Protein AF-A0A0F9JIG5-F1 (afdb_monomer)

Mean predicted aligned error: 12.98 Å

Secondary structure (DSSP, 8-state):
-----EEEETTEEEE-SS-EEEETTEEEE--EEEEEETTEEEEEEE-SS----S--EE-----BTTEEEEEEEE-TTS-EEEE-TT-GGGGGSS-TTSSS-EEEEEE-S-----SEEEEEEEEEES--BSSTTSTT--EE-SS-EEEEEEEE-STTS--EEEEEEEEEEEEETTEEEEEEEEEEEEEEEE-

Structure (mmCIF, N/CA/C/O backbone):
data_AF-A0A0F9JIG5-F1
#
_entry.id   AF-A0A0F9JIG5-F1
#
loop_
_atom_site.group_PDB
_atom_site.id
_atom_site.type_symbol
_atom_site.label_atom_id
_atom_site.label_alt_id
_atom_site.label_comp_id
_atom_site.label_asym_id
_atom_site.label_entity_id
_atom_site.label_seq_id
_atom_site.pdbx_PDB_ins_code
_atom_site.Cartn_x
_atom_site.Cartn_y
_atom_site.Cartn_z
_atom_site.occupancy
_atom_site.B_iso_or_equiv
_atom_site.auth_seq_id
_atom_site.auth_comp_id
_atom_site.auth_asym_id
_atom_site.auth_atom_id
_atom_site.pdbx_PDB_model_num
ATOM 1 N N . MET A 1 1 ? 9.007 11.579 22.971 1.00 40.72 1 MET A N 1
ATOM 2 C CA . MET A 1 1 ? 8.305 11.327 24.250 1.00 40.72 1 MET A CA 1
ATOM 3 C C . MET A 1 1 ? 7.075 10.506 23.915 1.00 40.72 1 MET A C 1
ATOM 5 O O . MET A 1 1 ? 6.252 11.003 23.163 1.00 40.72 1 MET A O 1
ATOM 9 N N . VAL A 1 2 ? 6.984 9.257 24.376 1.00 46.22 2 VAL A N 1
ATOM 10 C CA . VAL A 1 2 ? 5.778 8.440 24.166 1.00 46.22 2 VAL A CA 1
ATOM 11 C C . VAL A 1 2 ? 4.750 8.889 25.198 1.00 46.22 2 VAL A C 1
ATOM 13 O O . VAL A 1 2 ? 4.985 8.769 26.400 1.00 46.22 2 VAL A O 1
ATOM 16 N N . VAL A 1 3 ? 3.658 9.495 24.740 1.00 61.56 3 VAL A N 1
ATOM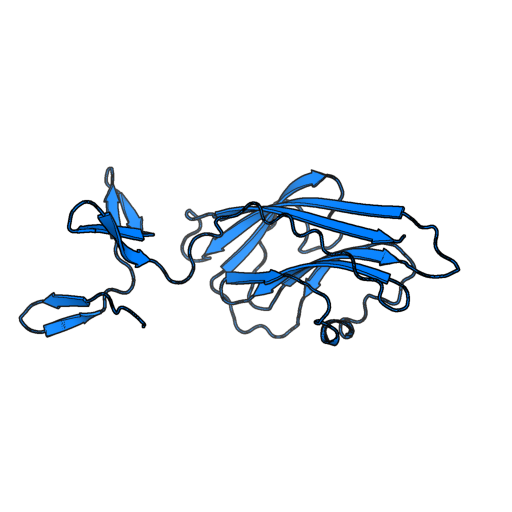 17 C CA . VAL A 1 3 ? 2.540 9.861 25.611 1.00 61.56 3 VAL A CA 1
ATOM 18 C C . VAL A 1 3 ? 1.677 8.617 25.766 1.00 61.56 3 VAL A C 1
ATOM 20 O O . VAL A 1 3 ? 0.961 8.235 24.849 1.00 61.56 3 VAL A O 1
ATOM 23 N N . GLU A 1 4 ? 1.771 7.951 26.913 1.00 68.94 4 GLU A N 1
ATOM 24 C CA . GLU A 1 4 ? 0.896 6.821 27.221 1.00 68.94 4 GLU A CA 1
ATOM 25 C C . GLU A 1 4 ? -0.487 7.336 27.643 1.00 68.94 4 GLU A C 1
ATOM 27 O O . GLU A 1 4 ? -0.633 7.980 28.687 1.00 68.94 4 GLU A O 1
ATOM 32 N N . THR A 1 5 ? -1.524 7.026 26.867 1.00 75.50 5 THR A N 1
ATOM 33 C CA . THR A 1 5 ? -2.907 7.346 27.235 1.00 75.50 5 THR A CA 1
ATOM 34 C C . THR A 1 5 ? -3.404 6.351 28.290 1.00 75.50 5 THR A C 1
ATOM 36 O O . THR A 1 5 ? -3.486 5.144 28.051 1.00 75.50 5 THR A O 1
ATOM 39 N N . LYS A 1 6 ? -3.732 6.844 29.492 1.00 83.12 6 LYS A N 1
ATOM 40 C CA . LYS A 1 6 ? -4.183 6.022 30.628 1.00 83.12 6 LYS A CA 1
ATOM 41 C C . LYS A 1 6 ? -5.473 6.557 31.242 1.00 83.12 6 LYS A C 1
ATOM 43 O O . LYS A 1 6 ? -5.696 7.763 31.290 1.00 83.12 6 LYS A O 1
ATOM 48 N N . VAL A 1 7 ? -6.283 5.657 31.793 1.00 84.94 7 VAL A N 1
ATOM 49 C CA . VAL A 1 7 ? -7.485 5.977 32.578 1.00 84.94 7 VAL A CA 1
ATOM 50 C C . VAL A 1 7 ? -7.360 5.417 33.993 1.00 84.94 7 VAL A C 1
ATOM 52 O O . VAL A 1 7 ? -6.783 4.348 34.199 1.00 84.94 7 VAL A O 1
ATOM 55 N N . LYS A 1 8 ? -7.890 6.137 34.988 1.00 88.62 8 LYS A N 1
ATOM 56 C CA . LYS A 1 8 ? -7.931 5.675 36.380 1.00 88.62 8 LYS A CA 1
ATOM 57 C C . LYS A 1 8 ? -9.268 4.994 36.663 1.00 88.62 8 LYS A C 1
ATOM 59 O O . LYS A 1 8 ? -10.306 5.648 36.650 1.00 88.62 8 LYS A O 1
ATOM 64 N N . VAL A 1 9 ? -9.242 3.695 36.955 1.00 84.25 9 VAL A N 1
ATOM 65 C CA . VAL A 1 9 ? -10.436 2.888 37.256 1.00 84.25 9 VAL A CA 1
ATOM 66 C C . VAL A 1 9 ? -10.220 2.153 38.570 1.00 84.25 9 VAL A C 1
ATOM 68 O O . VAL A 1 9 ? -9.267 1.387 38.707 1.00 84.25 9 VAL A O 1
ATOM 71 N N . GLY A 1 10 ? -11.087 2.408 39.555 1.00 87.12 10 GLY A N 1
ATOM 72 C CA . GLY A 1 10 ? -10.974 1.788 40.881 1.00 87.12 10 GLY A CA 1
ATOM 73 C C . GLY A 1 10 ? -9.652 2.108 41.589 1.00 87.12 10 GLY A C 1
ATOM 74 O O . GLY A 1 10 ? -9.093 1.256 42.266 1.00 87.12 10 GLY A O 1
ATOM 75 N N . GLY A 1 11 ? -9.104 3.310 41.379 1.00 92.31 11 GLY A N 1
ATOM 76 C CA . GLY A 1 11 ? -7.832 3.729 41.978 1.00 92.31 11 GLY A CA 1
ATOM 77 C C . GLY A 1 11 ? -6.577 3.336 41.189 1.00 92.31 11 GLY A C 1
ATOM 78 O O . GLY A 1 11 ? -5.525 3.925 41.429 1.00 92.31 11 GLY A O 1
ATOM 79 N N . LEU A 1 12 ? -6.689 2.429 40.216 1.00 88.25 12 LEU A N 1
ATOM 80 C CA . LEU A 1 12 ? -5.569 1.928 39.417 1.00 88.25 12 LEU A CA 1
ATOM 81 C C . LEU A 1 12 ? -5.505 2.603 38.047 1.00 88.25 12 LEU A C 1
ATOM 83 O O . LEU A 1 12 ? -6.535 2.842 37.417 1.00 88.25 12 LEU A O 1
ATOM 87 N N . TRP A 1 13 ? -4.289 2.871 37.573 1.00 90.12 13 TRP A N 1
ATOM 88 C CA . TRP A 1 13 ? -4.048 3.332 36.207 1.00 90.12 13 TRP A CA 1
ATOM 89 C C . TRP A 1 13 ? -4.061 2.153 35.236 1.00 90.12 13 TRP A C 1
ATOM 91 O O . TRP A 1 13 ? -3.392 1.149 35.467 1.00 90.12 13 TRP A O 1
ATOM 101 N N . ARG A 1 14 ? -4.812 2.287 34.143 1.00 81.25 14 ARG A N 1
ATOM 102 C CA . ARG A 1 14 ? -4.921 1.298 33.065 1.00 81.25 14 ARG A CA 1
ATOM 103 C C . ARG A 1 14 ? -4.587 1.955 31.732 1.00 81.25 14 ARG A C 1
ATOM 105 O O . ARG A 1 14 ? -4.985 3.096 31.510 1.00 81.25 14 ARG A O 1
ATOM 112 N N . ILE A 1 15 ? -3.860 1.244 30.876 1.00 81.06 15 ILE A 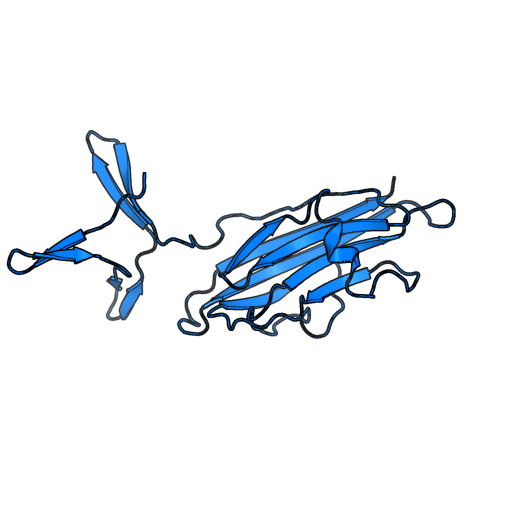N 1
ATOM 113 C CA . ILE A 1 15 ? -3.520 1.693 29.519 1.00 81.06 15 ILE A CA 1
ATOM 114 C C . ILE A 1 15 ? -4.766 1.601 28.634 1.00 81.06 15 ILE A C 1
ATOM 116 O O . ILE A 1 15 ? -5.518 0.631 28.725 1.00 81.06 15 ILE A O 1
ATOM 120 N N . ILE A 1 16 ? -4.977 2.613 27.795 1.00 77.06 16 ILE A N 1
ATOM 121 C CA . ILE A 1 16 ? -5.979 2.589 26.729 1.00 77.06 16 ILE A CA 1
ATOM 122 C C . ILE A 1 16 ? -5.268 2.162 25.443 1.00 77.06 16 ILE A C 1
ATOM 124 O O . ILE A 1 16 ? -4.471 2.926 24.912 1.00 77.06 16 ILE A O 1
ATOM 128 N N . GLY A 1 17 ? -5.528 0.937 24.976 1.00 69.31 17 GLY A N 1
ATOM 129 C CA . GLY A 1 17 ? -4.928 0.408 23.742 1.00 69.31 17 GLY A CA 1
ATOM 130 C C . GLY A 1 17 ? -5.727 0.738 22.479 1.00 69.31 17 GLY A C 1
ATOM 131 O O . GLY A 1 17 ? -5.146 1.101 21.467 1.00 69.31 17 GLY A O 1
ATOM 132 N N . ALA A 1 18 ? -7.056 0.659 22.557 1.00 73.81 18 ALA A N 1
ATOM 133 C CA . ALA A 1 18 ? -7.962 0.887 21.433 1.00 73.81 18 ALA A CA 1
ATOM 134 C C . ALA A 1 18 ? -9.213 1.629 21.935 1.00 73.81 18 ALA A C 1
ATOM 136 O O . ALA A 1 18 ? -10.159 1.000 22.413 1.00 73.81 18 ALA A O 1
ATOM 137 N N . PRO A 1 19 ? -9.206 2.972 21.959 1.00 83.94 19 PRO A N 1
ATOM 138 C CA . PRO A 1 19 ? -10.387 3.733 22.326 1.00 83.94 19 PRO A CA 1
ATOM 139 C C . PRO A 1 19 ? -11.448 3.619 21.227 1.00 83.94 19 PRO A C 1
ATOM 141 O O . PRO A 1 19 ? -11.150 3.734 20.042 1.00 83.94 19 PRO A O 1
ATOM 144 N N . GLU A 1 20 ? -12.702 3.443 21.633 1.00 83.81 20 GLU A N 1
ATOM 145 C CA . GLU A 1 20 ? -13.844 3.316 20.727 1.00 83.81 20 GLU A CA 1
ATOM 146 C C . GLU A 1 20 ? -14.935 4.331 21.075 1.00 83.81 20 GLU A C 1
ATOM 148 O O . GLU A 1 20 ? -15.102 4.738 22.228 1.00 83.81 20 GLU A O 1
ATOM 153 N N . VAL A 1 21 ? -15.723 4.715 20.073 1.00 89.38 21 VAL A N 1
ATOM 154 C CA . VAL A 1 21 ? -16.907 5.559 20.231 1.00 89.3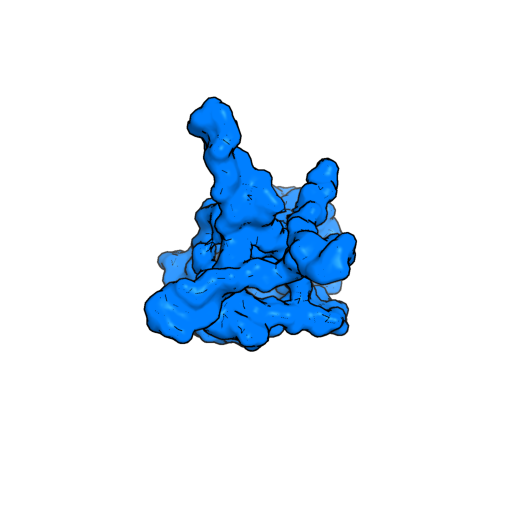8 21 VAL A CA 1
ATOM 155 C C . VAL A 1 21 ? -18.124 4.871 19.629 1.00 89.38 21 VAL A C 1
ATOM 157 O O . VAL A 1 21 ? -18.067 4.289 18.546 1.00 89.38 21 VAL A O 1
ATOM 160 N N . LYS A 1 22 ? -19.261 4.954 20.326 1.00 90.06 22 LYS A N 1
ATOM 161 C CA . LYS A 1 22 ? -20.540 4.500 19.785 1.00 90.06 22 LYS A CA 1
ATOM 162 C C . LYS A 1 22 ? -21.169 5.613 18.950 1.00 90.06 22 LYS A C 1
ATOM 164 O O . LYS A 1 22 ? -21.529 6.658 19.485 1.00 90.06 22 LYS A O 1
ATOM 169 N N . TYR A 1 23 ? -21.344 5.373 17.655 1.00 81.94 23 TYR A N 1
ATOM 170 C CA . TYR A 1 23 ? -21.975 6.302 16.719 1.00 81.94 23 TYR A CA 1
ATOM 171 C C . TYR A 1 23 ? -23.089 5.590 15.953 1.00 81.94 23 TYR A C 1
ATOM 173 O O . TYR A 1 23 ? -22.856 4.575 15.295 1.00 81.94 23 TYR A O 1
ATOM 181 N N . SER A 1 24 ? -24.313 6.115 16.062 1.00 86.12 24 SER A N 1
ATOM 182 C CA . SER A 1 24 ? -25.505 5.567 15.396 1.00 86.12 24 SER A CA 1
ATOM 183 C C . SER A 1 24 ? -25.751 4.078 15.682 1.00 86.12 24 SER A C 1
ATOM 185 O O . SER A 1 24 ? -26.163 3.324 14.810 1.00 86.12 24 SER A O 1
ATOM 187 N N . GLY A 1 25 ? -25.490 3.645 16.919 1.00 88.25 25 GLY A N 1
ATOM 188 C CA . GLY A 1 25 ? -25.741 2.270 17.364 1.00 88.25 25 GLY A CA 1
ATOM 189 C C . GLY A 1 25 ? -24.556 1.312 17.220 1.00 88.25 25 GLY A C 1
ATOM 190 O O . GLY A 1 25 ? -24.549 0.292 17.908 1.00 88.25 25 GLY A O 1
ATOM 191 N N . SER A 1 26 ? -23.532 1.670 16.445 1.00 76.56 26 SER A N 1
ATOM 192 C CA . SER A 1 26 ? -22.341 0.843 16.211 1.00 76.56 26 SER A CA 1
ATOM 193 C C . SER A 1 26 ? -21.117 1.383 16.950 1.00 76.56 26 SER A C 1
ATOM 195 O O . SER A 1 26 ? -20.951 2.598 17.064 1.00 76.56 26 SER A O 1
ATOM 197 N N . TRP A 1 27 ? -20.260 0.484 17.435 1.00 82.75 27 TRP A N 1
ATOM 198 C CA . TRP A 1 27 ? -18.931 0.821 17.953 1.00 82.75 27 TRP A CA 1
ATOM 199 C C . TRP A 1 27 ? -17.960 1.064 16.797 1.00 82.75 27 TRP A C 1
ATOM 201 O O . TRP A 1 27 ? -18.062 0.410 15.760 1.00 82.75 27 TRP A O 1
ATOM 211 N N . ARG A 1 28 ? -17.075 2.048 16.954 1.00 70.25 28 ARG A N 1
ATOM 212 C CA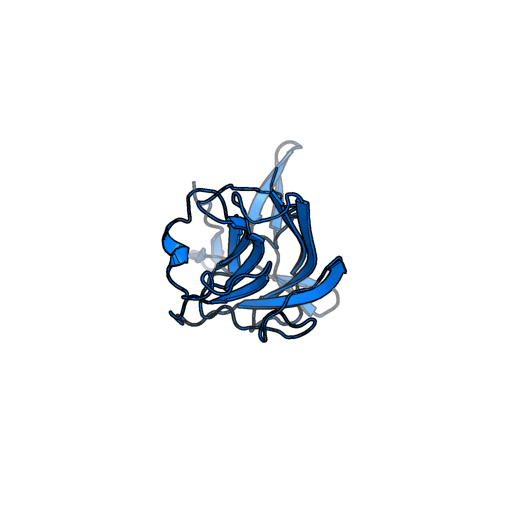 . ARG A 1 28 ? -16.065 2.439 15.964 1.00 70.25 28 ARG A CA 1
ATOM 213 C C . ARG A 1 28 ? -14.767 2.789 16.677 1.00 70.25 28 ARG A C 1
ATOM 215 O O . ARG A 1 28 ? -14.818 3.503 17.679 1.00 70.25 28 ARG A O 1
ATOM 222 N N . ALA A 1 29 ? -13.633 2.352 16.140 1.00 77.12 29 ALA A N 1
ATOM 223 C CA . ALA A 1 29 ? -12.322 2.752 16.635 1.00 77.12 29 ALA A CA 1
ATOM 224 C C . ALA A 1 29 ? -12.113 4.269 16.479 1.00 77.12 29 ALA A C 1
ATOM 226 O O . ALA A 1 29 ? -12.480 4.869 15.464 1.00 77.12 29 ALA A O 1
ATOM 227 N N . ILE A 1 30 ? -11.535 4.902 17.499 1.00 82.25 30 ILE A N 1
ATOM 228 C CA . ILE A 1 30 ? -11.147 6.311 17.465 1.00 82.25 30 ILE A CA 1
ATOM 229 C C . ILE A 1 30 ? -9.728 6.403 16.906 1.00 82.25 30 ILE A C 1
ATOM 231 O O . ILE A 1 30 ? -8.801 5.861 17.493 1.00 82.25 30 ILE A O 1
ATOM 235 N N . GLN A 1 31 ? -9.560 7.135 15.805 1.00 77.75 31 GLN A N 1
ATOM 236 C CA . GLN A 1 31 ? -8.255 7.335 15.159 1.00 77.75 31 GLN A CA 1
ATOM 237 C C . GLN A 1 31 ? -7.404 8.393 15.869 1.00 77.75 31 GLN A C 1
ATOM 239 O O . GLN A 1 31 ? -6.208 8.214 16.084 1.00 77.75 31 GLN A O 1
ATOM 244 N N . THR A 1 32 ? -8.033 9.496 16.278 1.00 82.00 32 THR A N 1
ATOM 245 C CA . THR A 1 32 ? -7.352 10.623 16.920 1.00 82.00 32 THR A CA 1
ATOM 246 C C . THR A 1 32 ? -8.247 11.222 17.996 1.00 82.00 32 THR A C 1
ATOM 248 O O . THR A 1 32 ? -9.448 11.404 17.787 1.00 82.00 32 THR A O 1
ATOM 251 N N . ILE A 1 33 ? -7.666 11.570 19.144 1.00 85.62 33 ILE A N 1
ATOM 252 C CA . ILE A 1 33 ? -8.320 12.380 20.177 1.00 85.62 33 ILE A CA 1
ATOM 253 C C . ILE A 1 33 ? -7.547 13.686 20.303 1.00 85.62 33 ILE A C 1
ATOM 255 O O . ILE A 1 33 ? -6.346 13.686 20.582 1.00 85.62 33 ILE A O 1
ATOM 259 N N . GLN A 1 34 ? -8.259 14.798 20.140 1.00 87.88 34 GLN A N 1
ATOM 260 C CA . GLN A 1 34 ? -7.723 16.141 20.323 1.00 87.88 34 GLN A CA 1
ATOM 261 C C . GLN A 1 34 ? -8.422 16.836 21.487 1.00 87.88 34 GLN A C 1
ATOM 263 O O . GLN A 1 34 ? -9.632 16.709 21.677 1.00 87.88 34 GLN A O 1
ATOM 268 N N . VAL A 1 35 ? -7.660 17.604 22.258 1.00 90.88 35 VAL A N 1
ATOM 269 C CA . VAL A 1 35 ? -8.174 18.449 23.337 1.00 90.88 35 VAL A CA 1
ATOM 270 C C . VAL A 1 35 ? -7.831 19.900 23.049 1.00 90.88 35 VAL A C 1
ATOM 272 O O . VAL A 1 35 ? -6.749 20.210 22.558 1.00 90.88 35 VAL A O 1
ATOM 275 N N . LYS A 1 36 ? -8.754 20.814 23.351 1.00 94.25 36 LYS A N 1
ATOM 276 C CA . LYS A 1 36 ? -8.502 22.247 23.209 1.00 94.25 36 LYS A CA 1
ATOM 277 C C . LYS A 1 36 ? -7.917 22.797 24.506 1.00 94.25 36 LYS A C 1
ATOM 279 O O . LYS A 1 36 ? -8.613 22.847 25.519 1.00 94.25 36 LYS A O 1
ATOM 284 N N . LYS A 1 37 ? -6.665 23.248 24.475 1.00 89.50 37 LYS A N 1
ATOM 285 C CA . LYS A 1 37 ? -5.952 23.843 25.609 1.00 89.50 37 LYS A CA 1
ATOM 286 C C . LYS A 1 37 ? -5.518 25.259 25.254 1.00 89.50 37 LYS A C 1
ATOM 288 O O . LYS A 1 37 ? -4.838 25.484 24.263 1.00 89.50 37 LYS A O 1
ATOM 293 N N . ALA A 1 38 ? -5.964 26.233 26.049 1.00 91.62 38 ALA A N 1
ATOM 294 C CA . ALA A 1 38 ? -5.658 27.654 25.838 1.00 91.62 38 ALA A CA 1
ATOM 295 C C . ALA A 1 38 ? -5.940 28.155 24.401 1.00 91.62 38 ALA A C 1
ATOM 297 O O . ALA A 1 38 ? -5.212 28.978 23.858 1.00 91.62 38 ALA A O 1
ATOM 298 N N . GLY A 1 39 ? -7.005 27.649 23.770 1.00 93.50 39 GLY A N 1
ATOM 299 C CA . GLY A 1 39 ? -7.381 28.032 22.406 1.00 93.50 39 GLY A CA 1
ATOM 300 C C . GLY A 1 39 ? -6.733 27.199 21.296 1.00 93.50 39 GLY A C 1
ATOM 301 O O . GLY A 1 39 ? -7.229 27.247 20.173 1.00 93.50 39 GLY A O 1
ATOM 302 N N . VAL A 1 40 ? -5.717 26.393 21.610 1.00 91.50 40 VAL A N 1
ATOM 303 C CA . VAL A 1 40 ? -4.991 25.533 20.666 1.00 91.50 40 VAL A CA 1
ATOM 304 C C . VAL A 1 40 ? -5.502 24.097 20.766 1.00 91.50 40 VAL A C 1
ATOM 306 O O . VAL A 1 40 ? -5.794 23.617 21.859 1.00 91.50 40 VAL A O 1
ATOM 309 N N . TRP A 1 41 ? -5.651 23.415 19.632 1.00 92.50 41 TRP A N 1
ATOM 310 C CA . TRP A 1 41 ? -5.954 21.984 19.598 1.00 92.50 41 TRP A CA 1
ATOM 311 C C . TRP A 1 41 ? -4.660 21.176 19.728 1.00 92.50 41 TRP A C 1
ATOM 313 O O . TRP A 1 41 ? -3.724 21.392 18.965 1.00 92.50 41 TRP A O 1
ATOM 323 N N . GLU A 1 42 ? -4.616 20.254 20.686 1.00 88.38 42 GLU A N 1
ATOM 324 C CA . GLU A 1 42 ? -3.484 19.360 20.948 1.00 88.38 42 GLU A CA 1
ATOM 325 C C . GLU A 1 42 ? -3.939 17.898 20.820 1.00 88.38 42 GLU A C 1
ATOM 327 O O . GLU A 1 42 ? -4.974 17.521 21.373 1.00 88.38 42 GLU A O 1
ATOM 332 N N . THR A 1 43 ? -3.172 17.062 20.115 1.00 84.44 43 THR A N 1
ATOM 333 C CA . THR A 1 43 ? -3.421 15.613 20.021 1.00 84.44 43 THR A CA 1
ATOM 334 C C . THR A 1 43 ? -2.951 14.912 21.297 1.00 84.44 43 THR A C 1
ATOM 336 O O . THR A 1 43 ? -1.807 15.072 21.714 1.00 84.44 43 THR A O 1
ATOM 339 N N . VAL A 1 44 ? -3.831 14.122 21.919 1.00 84.88 44 VAL A N 1
ATOM 340 C CA . VAL A 1 44 ? -3.550 13.365 23.163 1.00 84.88 44 VAL A CA 1
ATOM 341 C C . VAL A 1 44 ? -3.621 11.852 22.983 1.00 84.88 44 VAL A C 1
ATOM 343 O O . VAL A 1 44 ? -3.243 11.098 23.880 1.00 84.88 44 VAL A O 1
ATOM 346 N N . PHE A 1 45 ? -4.137 11.419 21.838 1.00 81.00 45 PHE A N 1
ATOM 347 C CA . PHE A 1 45 ? -4.142 10.038 21.397 1.00 81.00 45 PHE A CA 1
ATOM 348 C C . PHE A 1 45 ? -4.170 10.025 19.872 1.00 81.00 45 PHE A C 1
ATOM 350 O O . PHE A 1 45 ? -4.939 10.766 19.256 1.00 81.00 45 PHE A O 1
ATOM 357 N N . GLU A 1 46 ? -3.360 9.159 19.295 1.00 77.75 46 GLU A N 1
ATOM 358 C CA . GLU A 1 46 ? -3.363 8.804 17.886 1.00 77.75 46 GLU A CA 1
ATOM 359 C C . GLU A 1 46 ? -3.038 7.312 17.831 1.00 77.75 46 GLU A C 1
ATOM 361 O O . GLU A 1 46 ? -2.131 6.863 18.540 1.00 77.75 46 GLU A O 1
ATOM 366 N N . ILE A 1 47 ? -3.801 6.531 17.062 1.00 71.06 47 ILE A N 1
ATOM 367 C CA . ILE A 1 47 ? -3.436 5.133 16.812 1.00 71.06 47 ILE A CA 1
ATOM 368 C C . ILE A 1 47 ? -2.060 5.123 16.135 1.00 71.06 47 ILE A C 1
ATOM 370 O O . ILE A 1 47 ? -1.835 5.811 15.139 1.00 71.06 47 ILE A O 1
ATOM 374 N N . ALA A 1 48 ? -1.124 4.350 16.692 1.00 57.19 48 ALA A N 1
ATOM 375 C CA . ALA A 1 48 ? 0.134 4.057 16.019 1.00 57.19 48 ALA A CA 1
ATOM 376 C C . ALA A 1 48 ? -0.202 3.245 14.761 1.00 57.19 48 ALA A C 1
ATOM 378 O O . ALA A 1 48 ? -0.707 2.133 14.872 1.00 57.19 48 ALA A O 1
ATOM 379 N N . GLY A 1 49 ? 0.005 3.843 13.588 1.00 51.66 49 GLY A N 1
ATOM 380 C CA . GLY A 1 49 ? -0.535 3.336 12.323 1.00 51.66 49 GLY A CA 1
ATOM 381 C C . GLY A 1 49 ? -1.657 4.203 11.752 1.00 51.66 49 GLY A C 1
ATOM 382 O O . GLY A 1 49 ? -2.606 3.665 11.192 1.00 51.66 49 GLY A O 1
ATOM 383 N N . SER A 1 50 ? -1.558 5.533 11.920 1.00 42.47 50 SER A N 1
ATOM 384 C CA . SER A 1 50 ? -2.391 6.531 11.232 1.00 42.47 50 SER A CA 1
ATOM 385 C C . SER A 1 50 ? -2.748 6.031 9.826 1.00 42.47 50 SER A C 1
ATOM 387 O O . SER A 1 50 ? -1.826 5.642 9.097 1.00 42.47 50 SER A O 1
ATOM 389 N N . PRO A 1 51 ? -4.038 5.991 9.434 1.00 46.91 51 PRO A N 1
ATOM 390 C CA . PRO A 1 51 ? -4.407 5.598 8.086 1.00 46.91 51 PRO A CA 1
ATOM 391 C C . PRO A 1 51 ? -3.609 6.482 7.144 1.00 46.91 51 PRO A C 1
ATOM 393 O O . PRO A 1 51 ? -3.651 7.701 7.288 1.00 46.91 51 PRO A O 1
ATOM 396 N N . LEU A 1 52 ? -2.830 5.848 6.269 1.00 49.25 52 LEU A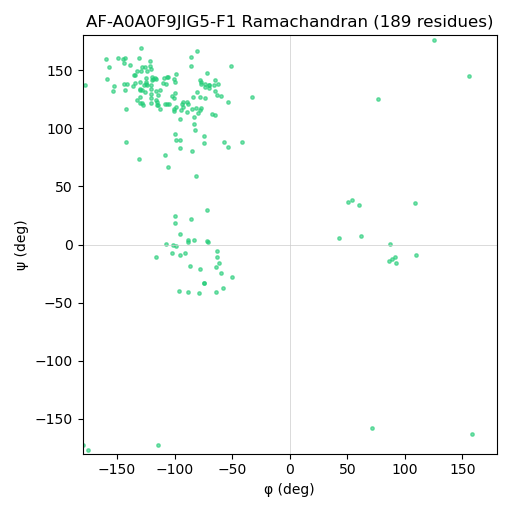 N 1
ATOM 397 C CA . LEU A 1 52 ? -1.920 6.458 5.307 1.00 49.25 52 LEU A CA 1
ATOM 398 C C . LEU A 1 52 ? -2.536 7.688 4.638 1.00 49.25 52 LEU A C 1
ATOM 400 O O . LEU A 1 52 ? -3.172 7.625 3.590 1.00 49.25 52 LEU A O 1
ATOM 404 N N . ASN A 1 53 ? -2.346 8.833 5.285 1.00 44.81 53 ASN A N 1
ATOM 405 C CA . ASN A 1 53 ? -2.794 10.126 4.826 1.00 44.81 53 ASN A CA 1
ATOM 406 C C . ASN A 1 53 ? -1.718 10.648 3.891 1.00 44.81 53 ASN A C 1
ATOM 408 O O . ASN A 1 53 ? -0.887 11.441 4.315 1.00 44.81 53 ASN A O 1
ATOM 412 N N . ALA A 1 54 ? -1.710 10.201 2.642 1.00 41.94 54 ALA A N 1
ATOM 413 C CA . ALA A 1 54 ? -1.189 11.000 1.543 1.00 41.94 54 ALA A CA 1
ATOM 414 C C . ALA A 1 54 ? -1.343 10.260 0.223 1.00 41.94 54 ALA A C 1
ATOM 416 O O . ALA A 1 54 ? -1.019 9.084 0.078 1.00 41.94 54 ALA A O 1
ATOM 417 N N . THR A 1 55 ? -1.761 11.016 -0.780 1.00 45.44 55 THR A N 1
ATOM 418 C CA . THR A 1 55 ? -1.406 10.798 -2.175 1.00 45.44 55 THR A CA 1
ATOM 419 C C . THR A 1 55 ? 0.124 10.727 -2.284 1.00 45.44 55 THR A C 1
ATOM 421 O O . THR A 1 55 ? 0.776 11.733 -2.556 1.00 45.44 55 THR A O 1
ATOM 424 N N . ASN A 1 56 ? 0.718 9.562 -2.030 1.00 51.34 56 ASN A N 1
ATOM 425 C CA . ASN A 1 56 ? 2.152 9.350 -2.184 1.00 51.34 56 ASN A CA 1
ATOM 426 C C . ASN A 1 56 ? 2.459 9.253 -3.680 1.00 51.34 56 ASN A C 1
ATOM 428 O O . ASN A 1 56 ? 2.443 8.192 -4.304 1.00 51.34 56 ASN A O 1
ATOM 432 N N . THR A 1 57 ? 2.688 10.418 -4.284 1.00 49.94 57 THR A N 1
ATOM 433 C CA . THR A 1 57 ? 3.333 10.501 -5.591 1.00 49.94 57 THR A CA 1
ATOM 434 C C . THR A 1 57 ? 4.810 10.209 -5.377 1.00 49.94 57 THR A C 1
ATOM 436 O O . THR A 1 57 ? 5.571 11.110 -5.041 1.00 49.94 57 THR A O 1
ATOM 439 N N . ILE A 1 58 ? 5.206 8.950 -5.541 1.00 55.44 58 ILE A N 1
ATOM 440 C CA . ILE A 1 58 ? 6.600 8.536 -5.395 1.00 55.44 58 ILE A CA 1
ATOM 441 C C . ILE A 1 58 ? 7.211 8.540 -6.788 1.00 55.44 58 ILE A C 1
ATOM 443 O O . ILE A 1 58 ? 7.141 7.585 -7.555 1.00 55.44 58 ILE A O 1
ATOM 447 N N . VAL A 1 59 ? 7.758 9.700 -7.140 1.00 51.66 59 VAL A N 1
ATOM 448 C CA . VAL A 1 59 ? 8.568 9.878 -8.343 1.00 51.66 59 VAL A CA 1
ATOM 449 C C . VAL A 1 59 ? 10.015 9.812 -7.892 1.00 51.66 59 VAL A C 1
ATOM 451 O O . VAL A 1 59 ? 10.599 10.825 -7.514 1.00 51.66 59 VAL A O 1
ATOM 454 N N . GLN A 1 60 ? 10.590 8.617 -7.892 1.00 53.88 60 GLN A N 1
ATOM 455 C CA . GLN A 1 60 ? 12.039 8.466 -7.779 1.00 53.88 60 GLN A CA 1
ATOM 456 C C . GLN A 1 60 ? 12.558 7.731 -9.011 1.00 53.88 60 GLN A C 1
ATOM 458 O O . GLN A 1 60 ? 12.034 6.681 -9.367 1.00 53.88 60 GLN A O 1
ATOM 463 N N . SER A 1 61 ? 13.534 8.331 -9.695 1.00 52.81 61 SER A N 1
ATOM 464 C CA . SER A 1 61 ? 14.246 7.736 -10.825 1.00 52.81 61 SER A CA 1
ATOM 465 C C . SER A 1 61 ? 15.700 7.541 -10.428 1.00 52.81 61 SER A C 1
ATOM 467 O O . SER A 1 61 ? 16.392 8.513 -10.116 1.00 52.81 61 SER A O 1
ATOM 469 N N . GLU A 1 62 ? 16.185 6.314 -10.494 1.00 58.19 62 GLU A N 1
ATOM 470 C CA . GLU A 1 62 ? 17.592 6.001 -10.261 1.00 58.19 62 GLU A CA 1
ATOM 471 C C . GLU A 1 62 ? 18.214 5.390 -11.488 1.00 58.19 62 GLU A C 1
ATOM 473 O O . GLU A 1 62 ? 17.586 4.578 -12.133 1.00 58.19 62 GLU A O 1
ATOM 478 N N . VAL A 1 63 ? 19.463 5.705 -11.797 1.00 54.75 63 VAL A N 1
ATOM 479 C CA . VAL A 1 63 ? 20.192 4.983 -12.841 1.00 54.75 63 VAL A CA 1
ATOM 480 C C . VAL A 1 63 ? 21.095 3.976 -12.145 1.00 54.75 63 VAL A C 1
ATOM 482 O O . VAL A 1 63 ? 22.197 4.323 -11.724 1.00 54.75 63 VAL A O 1
ATOM 485 N N . PHE A 1 64 ? 20.634 2.735 -12.006 1.00 55.62 64 PHE A N 1
ATOM 486 C CA . PHE A 1 64 ? 21.521 1.622 -11.684 1.00 55.62 64 PHE A CA 1
ATOM 487 C C . PHE A 1 64 ? 22.123 1.068 -12.977 1.00 55.62 64 PHE A C 1
ATOM 489 O O . PHE A 1 64 ? 21.630 1.333 -14.076 1.00 55.62 64 PHE A O 1
ATOM 496 N N . SER A 1 65 ? 23.225 0.325 -12.874 1.00 59.31 65 SER A N 1
ATOM 497 C CA . SER A 1 65 ? 23.916 -0.272 -14.021 1.00 59.31 65 SER A CA 1
ATOM 498 C C . SER A 1 65 ? 22.983 -1.179 -14.837 1.00 59.31 65 SER A C 1
ATOM 500 O O . SER A 1 65 ? 22.919 -2.380 -14.596 1.00 59.31 65 SER A O 1
ATOM 502 N N . GLY A 1 66 ? 22.269 -0.613 -15.810 1.00 70.94 66 GLY A N 1
ATOM 503 C CA . GLY A 1 66 ? 21.350 -1.357 -16.667 1.00 70.94 66 GLY A CA 1
ATOM 504 C C . GLY A 1 66 ? 19.854 -1.096 -16.463 1.00 70.94 66 GLY A C 1
ATOM 505 O O . GLY A 1 66 ? 19.083 -1.572 -17.292 1.00 70.94 66 GLY A O 1
ATOM 506 N N . ALA A 1 67 ? 19.414 -0.364 -15.428 1.00 76.50 67 ALA A N 1
ATOM 507 C CA . ALA A 1 67 ? 17.984 -0.138 -15.168 1.00 76.50 67 ALA A CA 1
ATOM 508 C C . ALA A 1 67 ? 17.680 1.086 -14.283 1.00 76.50 67 ALA A C 1
ATOM 510 O O . ALA A 1 67 ? 18.532 1.568 -13.539 1.00 76.50 67 ALA A O 1
ATOM 511 N N . VAL A 1 68 ? 16.439 1.565 -14.375 1.00 79.56 68 VAL A N 1
ATOM 512 C CA . VAL A 1 68 ? 15.817 2.602 -13.555 1.00 79.56 68 VAL A CA 1
ATOM 513 C C . 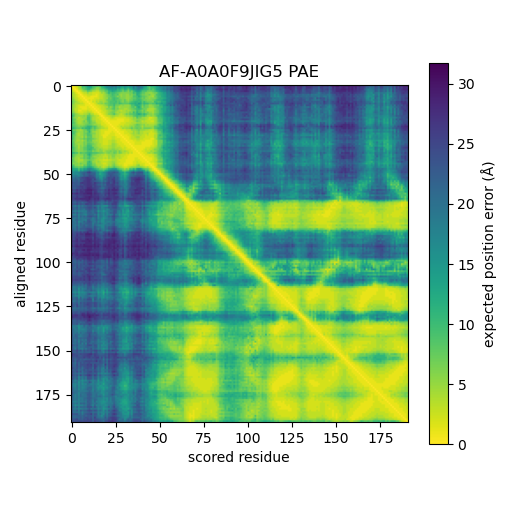VAL A 1 68 ? 14.593 2.039 -12.866 1.00 79.56 68 VAL A C 1
ATOM 515 O O . VAL A 1 68 ? 13.728 1.472 -13.530 1.00 79.56 68 VAL A O 1
ATOM 518 N N . HIS A 1 69 ? 14.492 2.227 -11.552 1.00 81.19 69 HIS A N 1
ATOM 519 C CA . HIS A 1 69 ? 13.382 1.720 -10.748 1.00 81.19 69 HIS A CA 1
ATOM 520 C C . HIS A 1 69 ? 12.649 2.848 -10.025 1.00 81.19 69 HIS A C 1
ATOM 522 O O . HIS A 1 69 ? 13.234 3.890 -9.741 1.00 81.19 69 HIS A O 1
ATOM 528 N N . SER A 1 70 ? 11.369 2.619 -9.731 1.00 82.44 70 SER A N 1
ATOM 529 C CA . SER A 1 70 ? 10.535 3.493 -8.902 1.00 82.44 70 SER A CA 1
ATOM 530 C C . SER A 1 70 ? 9.428 2.676 -8.251 1.00 82.44 70 SER A C 1
ATOM 532 O O . SER A 1 70 ? 8.773 1.906 -8.957 1.00 82.44 70 SER A O 1
ATOM 534 N N . GLY A 1 71 ? 9.186 2.804 -6.946 1.00 81.69 71 GLY A N 1
ATOM 535 C CA . GLY A 1 71 ? 8.175 1.980 -6.284 1.00 81.69 71 GLY A CA 1
ATOM 536 C C . GLY A 1 71 ? 7.979 2.225 -4.791 1.00 81.69 71 GLY A C 1
ATOM 537 O O . GLY A 1 71 ? 8.539 3.151 -4.211 1.00 81.69 71 GLY A O 1
ATOM 538 N N . VAL A 1 72 ? 7.168 1.360 -4.184 1.00 81.75 72 VAL A N 1
ATOM 539 C CA . VAL A 1 72 ? 6.849 1.339 -2.752 1.00 81.75 72 VAL A CA 1
ATOM 540 C C . VAL A 1 72 ? 7.030 -0.052 -2.193 1.00 81.75 72 VAL A C 1
ATOM 542 O O . VAL A 1 72 ? 6.618 -1.035 -2.811 1.00 81.75 72 VAL A O 1
ATOM 545 N N . TYR A 1 73 ? 7.587 -0.099 -0.993 1.00 83.06 73 TYR A N 1
ATOM 546 C CA . TYR A 1 73 ? 7.674 -1.283 -0.169 1.00 83.06 73 TYR A CA 1
ATOM 547 C C . TYR A 1 73 ? 6.603 -1.231 0.924 1.00 83.06 73 TYR A C 1
ATOM 549 O O . TYR A 1 73 ? 6.471 -0.238 1.632 1.00 83.06 73 TYR A O 1
ATOM 557 N N . PHE A 1 74 ? 5.817 -2.291 1.044 1.00 83.75 74 PHE A N 1
ATOM 558 C CA . PHE A 1 74 ? 4.803 -2.476 2.071 1.00 83.75 74 PHE A CA 1
ATOM 559 C C . PHE A 1 74 ? 5.319 -3.477 3.085 1.00 83.75 74 PHE A C 1
ATOM 561 O O . PHE A 1 74 ? 5.617 -4.623 2.735 1.00 83.75 74 PHE A O 1
ATOM 568 N N . ASN A 1 75 ? 5.407 -3.036 4.331 1.00 81.31 75 ASN A N 1
ATOM 569 C CA . ASN A 1 75 ? 5.911 -3.841 5.424 1.00 81.31 75 ASN A CA 1
ATOM 570 C C . ASN A 1 75 ? 4.802 -4.698 6.032 1.00 81.31 75 ASN A C 1
ATOM 572 O O . ASN A 1 75 ? 3.623 -4.334 6.038 1.00 81.31 75 ASN A O 1
ATOM 576 N N . SER A 1 76 ? 5.202 -5.822 6.620 1.00 83.88 76 SER A N 1
ATOM 577 C CA . SER A 1 76 ? 4.290 -6.727 7.334 1.00 83.88 76 SER A CA 1
ATOM 578 C C . SER A 1 76 ? 3.577 -6.098 8.539 1.00 83.88 76 SER A C 1
ATOM 580 O O . SER A 1 76 ? 2.556 -6.619 8.991 1.00 83.88 76 SER A O 1
ATOM 582 N N . ASP A 1 77 ? 4.050 -4.959 9.041 1.00 77.25 77 ASP A N 1
ATOM 583 C CA . ASP A 1 77 ? 3.424 -4.200 10.127 1.00 77.25 77 ASP A CA 1
ATOM 584 C C . ASP A 1 77 ? 2.380 -3.171 9.649 1.00 77.25 77 ASP A C 1
ATOM 586 O O . ASP A 1 77 ? 1.782 -2.483 10.480 1.00 77.25 77 ASP A O 1
ATOM 590 N N . GLY A 1 78 ? 2.121 -3.097 8.337 1.00 76.00 78 GLY A N 1
ATOM 591 C CA . GLY A 1 78 ? 1.173 -2.166 7.719 1.00 76.00 78 GLY A CA 1
ATOM 592 C C . GLY A 1 78 ? 1.772 -0.801 7.378 1.00 76.00 78 GLY A C 1
ATOM 593 O O . GLY A 1 78 ? 1.066 0.065 6.856 1.00 76.00 78 GLY A O 1
ATOM 594 N N . THR A 1 79 ? 3.063 -0.591 7.651 1.00 80.88 79 THR A N 1
ATOM 595 C CA . THR A 1 79 ? 3.781 0.616 7.231 1.00 80.88 79 THR A CA 1
ATOM 596 C C . THR A 1 79 ? 4.219 0.533 5.765 1.00 80.88 79 THR A C 1
ATOM 598 O O . THR A 1 79 ? 4.164 -0.520 5.124 1.00 80.88 79 THR A O 1
ATOM 601 N N . MET A 1 80 ? 4.631 1.675 5.213 1.00 80.25 80 MET A N 1
ATOM 602 C CA . MET A 1 80 ? 5.209 1.774 3.877 1.00 80.25 80 MET A CA 1
ATOM 603 C C . MET A 1 80 ? 6.576 2.431 3.950 1.00 80.25 80 MET A C 1
ATOM 605 O O . MET A 1 80 ? 6.711 3.476 4.588 1.00 80.25 80 MET A O 1
ATOM 609 N N . ASP A 1 81 ? 7.522 1.881 3.202 1.00 78.00 81 ASP A N 1
ATOM 610 C CA . ASP A 1 81 ? 8.796 2.518 2.907 1.00 78.00 81 ASP A CA 1
ATOM 611 C C . ASP A 1 81 ? 8.845 2.921 1.431 1.00 78.00 81 ASP A C 1
ATOM 613 O O . ASP A 1 81 ? 8.411 2.193 0.529 1.00 78.00 81 ASP A O 1
ATOM 617 N N . GLU A 1 82 ? 9.386 4.108 1.167 1.00 71.31 82 GLU A N 1
ATOM 618 C CA . GLU A 1 82 ? 9.716 4.495 -0.199 1.00 71.31 82 GLU A CA 1
ATOM 619 C C . GLU A 1 82 ? 10.906 3.668 -0.684 1.00 71.31 82 GLU A C 1
ATOM 621 O O . GLU A 1 82 ? 11.914 3.522 0.013 1.00 71.31 82 GLU A O 1
ATOM 626 N N . VAL A 1 83 ? 10.813 3.153 -1.908 1.00 66.06 83 VAL A N 1
ATOM 627 C CA . VAL A 1 83 ? 11.958 2.508 -2.548 1.00 66.06 83 VAL A CA 1
ATOM 628 C C . VAL A 1 83 ? 12.801 3.615 -3.153 1.00 66.06 83 VAL A C 1
ATOM 630 O O . VAL A 1 83 ? 12.466 4.142 -4.213 1.00 66.06 83 VAL A O 1
ATOM 633 N N . GLY A 1 84 ? 13.845 3.994 -2.420 1.00 52.88 84 GLY A N 1
ATOM 634 C CA . GLY A 1 84 ? 14.854 4.949 -2.861 1.00 52.88 84 GLY A CA 1
ATOM 635 C C . GLY A 1 84 ? 16.250 4.330 -3.027 1.00 52.88 84 GLY A C 1
ATOM 636 O O . GLY A 1 84 ? 16.427 3.121 -2.829 1.00 52.88 84 GLY A O 1
ATOM 637 N N . PRO A 1 85 ? 17.276 5.170 -3.279 1.00 45.38 85 PRO A N 1
ATOM 638 C CA . PRO A 1 85 ? 18.549 4.763 -3.905 1.00 45.38 85 PRO A CA 1
ATOM 639 C C . PRO A 1 85 ? 19.492 3.915 -3.075 1.00 45.38 85 PRO A C 1
ATOM 641 O O . PRO A 1 85 ? 20.593 3.582 -3.511 1.00 45.38 85 PRO A O 1
ATOM 644 N N . GLY A 1 86 ? 19.070 3.577 -1.862 1.00 44.72 86 GLY A N 1
ATOM 645 C CA . GLY A 1 86 ? 19.835 2.783 -0.916 1.00 44.72 86 GLY A CA 1
ATOM 646 C C . GLY A 1 86 ? 19.403 1.324 -0.825 1.00 44.72 86 GLY A C 1
ATOM 647 O O . GLY A 1 86 ? 20.093 0.565 -0.153 1.00 44.72 86 GLY A O 1
ATOM 648 N N . LEU A 1 87 ? 18.306 0.900 -1.468 1.00 50.56 87 LEU A N 1
ATOM 649 C CA . LEU A 1 87 ? 17.879 -0.505 -1.439 1.00 50.56 87 LEU A CA 1
ATOM 650 C C . LEU A 1 87 ? 18.667 -1.339 -2.460 1.00 50.56 87 LEU A C 1
ATOM 652 O O . LEU A 1 87 ? 18.114 -1.978 -3.351 1.00 50.56 87 LEU A O 1
ATOM 656 N N . THR A 1 88 ? 19.992 -1.354 -2.308 1.00 44.81 88 THR A N 1
ATOM 657 C CA . THR A 1 88 ? 20.903 -2.208 -3.082 1.00 44.81 88 THR A CA 1
ATOM 658 C C . THR A 1 88 ? 20.674 -3.700 -2.822 1.00 44.81 88 THR A C 1
ATOM 660 O O . THR A 1 88 ? 21.039 -4.522 -3.660 1.00 44.81 88 THR A O 1
ATOM 663 N N . ASP A 1 89 ? 20.023 -4.057 -1.712 1.00 44.78 89 ASP A N 1
ATOM 664 C CA . ASP A 1 89 ? 19.891 -5.447 -1.255 1.00 44.78 89 ASP A CA 1
ATOM 665 C C . ASP A 1 89 ? 18.637 -6.180 -1.765 1.00 44.78 89 ASP A C 1
ATOM 667 O O . ASP A 1 89 ? 18.549 -7.399 -1.637 1.00 44.78 89 ASP A O 1
ATOM 671 N N . LEU A 1 90 ? 17.703 -5.500 -2.444 1.00 48.00 90 LEU A N 1
ATOM 672 C CA . LEU A 1 90 ? 16.574 -6.172 -3.119 1.00 48.00 90 LEU A CA 1
ATOM 673 C C . LEU A 1 90 ? 16.937 -6.715 -4.514 1.00 48.00 90 LEU A C 1
ATOM 675 O O . LEU A 1 90 ? 16.103 -7.306 -5.204 1.00 48.00 90 LEU A O 1
ATOM 679 N N . THR A 1 91 ? 18.207 -6.591 -4.914 1.00 44.25 91 THR A N 1
ATOM 680 C CA . THR A 1 91 ? 18.776 -7.233 -6.112 1.00 44.25 91 THR A CA 1
ATOM 681 C C . THR A 1 91 ? 18.755 -8.770 -6.053 1.00 44.25 91 THR A C 1
ATOM 683 O O . THR A 1 91 ? 19.033 -9.424 -7.058 1.00 44.25 91 THR A O 1
ATOM 686 N N . PHE A 1 92 ? 18.355 -9.377 -4.928 1.00 44.69 92 PHE A N 1
ATOM 687 C CA . PHE A 1 92 ? 18.388 -10.827 -4.715 1.00 44.69 92 PHE A CA 1
ATOM 688 C C . PHE A 1 92 ? 17.060 -11.584 -4.914 1.00 44.69 92 PHE A C 1
ATOM 690 O O . PHE A 1 92 ? 16.951 -12.729 -4.492 1.00 44.69 92 PHE A O 1
ATOM 697 N N . LEU A 1 93 ? 16.068 -11.014 -5.611 1.00 47.69 93 LEU A N 1
ATOM 698 C CA . LEU A 1 93 ? 14.850 -11.749 -6.016 1.00 47.69 93 LEU A CA 1
ATOM 699 C C . LEU A 1 93 ? 14.864 -12.230 -7.479 1.00 47.69 93 LEU A C 1
ATOM 701 O O . LEU A 1 93 ? 13.812 -12.428 -8.079 1.00 47.69 93 LEU A O 1
ATOM 705 N N . GLY A 1 94 ? 16.044 -12.411 -8.087 1.00 46.41 94 GLY A N 1
ATOM 706 C CA . GLY A 1 94 ? 16.224 -13.199 -9.321 1.00 46.41 94 GLY A CA 1
ATOM 707 C C . GLY A 1 94 ? 15.492 -12.723 -10.589 1.00 46.41 94 GLY A C 1
ATOM 708 O O . GLY A 1 94 ? 15.510 -13.428 -11.595 1.00 46.41 94 GLY A O 1
ATOM 709 N N . LEU A 1 95 ? 14.856 -11.549 -10.572 1.00 50.75 95 LEU A N 1
ATOM 710 C CA . LEU A 1 95 ? 13.908 -11.117 -11.610 1.00 50.75 95 LEU A CA 1
ATOM 711 C C . LEU A 1 95 ? 14.438 -10.017 -12.545 1.00 50.75 95 LEU A C 1
ATOM 713 O O . LEU A 1 95 ? 13.735 -9.620 -13.468 1.00 50.75 95 LEU A O 1
ATOM 717 N N . ASP A 1 96 ? 15.681 -9.565 -12.361 1.00 50.12 96 ASP A N 1
ATOM 718 C CA . ASP A 1 96 ? 16.275 -8.451 -13.124 1.00 50.12 96 ASP A CA 1
ATOM 719 C C . ASP A 1 96 ? 17.112 -8.889 -14.347 1.00 50.12 96 ASP A C 1
ATOM 721 O O . ASP A 1 96 ? 17.803 -8.089 -14.967 1.00 50.12 96 ASP A O 1
ATOM 725 N N . GLN A 1 97 ? 17.080 -10.174 -14.728 1.00 50.34 97 GLN A N 1
ATOM 726 C CA . GLN A 1 97 ? 17.877 -10.671 -15.866 1.00 50.34 97 GLN A CA 1
ATOM 727 C C . GLN A 1 97 ? 17.100 -10.876 -17.170 1.00 50.34 97 GLN A C 1
ATOM 729 O O . GLN A 1 97 ? 17.699 -11.244 -18.181 1.00 50.34 97 GLN A O 1
ATOM 734 N N . VAL A 1 98 ? 15.790 -10.615 -17.206 1.00 50.56 98 VAL A N 1
ATOM 735 C CA . VAL A 1 98 ? 14.978 -10.873 -18.408 1.00 50.56 98 VAL A CA 1
ATOM 736 C C . VAL A 1 98 ? 14.615 -9.573 -19.126 1.00 50.56 98 VAL A C 1
ATOM 738 O O . VAL A 1 98 ? 13.452 -9.189 -19.155 1.00 50.56 98 VAL A O 1
ATOM 741 N N . GLY A 1 99 ? 15.637 -8.900 -19.670 1.00 58.94 99 GLY A N 1
ATOM 742 C CA . GLY A 1 99 ? 15.672 -8.102 -20.916 1.00 58.94 99 GLY A CA 1
ATOM 743 C C . GLY A 1 99 ? 14.545 -7.138 -21.329 1.00 58.94 99 GLY A C 1
ATOM 744 O O . GLY A 1 99 ? 14.641 -6.599 -22.427 1.00 58.94 99 GLY A O 1
ATOM 745 N N . ASN A 1 100 ? 13.518 -6.891 -20.517 1.00 66.25 100 ASN A N 1
ATOM 746 C CA . ASN A 1 100 ? 12.377 -6.033 -20.836 1.00 66.25 100 ASN A CA 1
ATOM 747 C C . ASN A 1 100 ? 12.088 -5.024 -19.713 1.00 66.25 100 ASN A C 1
ATOM 749 O O . ASN A 1 100 ? 12.488 -5.228 -18.570 1.00 66.25 100 ASN A O 1
ATOM 753 N N . ASP A 1 101 ? 11.364 -3.954 -20.044 1.00 70.56 101 ASP A N 1
ATOM 754 C CA . ASP A 1 101 ? 10.735 -3.076 -19.052 1.00 70.56 101 ASP A CA 1
ATOM 755 C C . ASP A 1 101 ? 9.660 -3.859 -18.279 1.00 70.56 101 ASP A C 1
ATOM 757 O O . ASP A 1 101 ? 8.918 -4.650 -18.869 1.00 70.56 101 ASP A O 1
ATOM 761 N N . HIS A 1 102 ? 9.545 -3.622 -16.970 1.00 70.88 102 HIS A N 1
ATOM 762 C CA . HIS A 1 102 ? 8.637 -4.370 -16.094 1.00 70.88 102 HIS A CA 1
ATOM 763 C C . HIS A 1 102 ? 7.851 -3.451 -15.168 1.00 70.88 102 HIS A C 1
ATOM 765 O O . HIS A 1 102 ? 8.344 -2.440 -14.686 1.00 70.88 102 HIS A O 1
ATOM 771 N N . THR A 1 103 ? 6.616 -3.831 -14.872 1.00 66.25 103 THR A N 1
ATOM 772 C CA . THR A 1 103 ? 5.768 -3.179 -13.864 1.00 66.25 103 THR A CA 1
ATOM 773 C C . THR A 1 103 ? 5.172 -4.287 -13.024 1.00 66.25 103 THR A C 1
ATOM 775 O O . THR A 1 103 ? 4.595 -5.200 -13.600 1.00 66.25 103 THR A O 1
ATOM 778 N N . GLY A 1 104 ? 5.315 -4.304 -11.705 1.00 66.06 104 GLY A N 1
ATOM 779 C CA . GLY A 1 104 ? 4.886 -5.496 -10.974 1.00 66.06 104 GLY A CA 1
ATOM 780 C C . GLY A 1 104 ? 4.971 -5.427 -9.467 1.00 66.06 104 GLY A C 1
ATOM 781 O O . GLY A 1 104 ? 5.302 -4.391 -8.891 1.00 66.06 104 GLY A O 1
ATOM 782 N N . GLU A 1 105 ? 4.640 -6.563 -8.865 1.00 66.38 105 GLU A N 1
ATOM 783 C CA . GLU A 1 105 ? 4.819 -6.835 -7.445 1.00 66.38 105 GLU A CA 1
ATOM 784 C C . GLU A 1 105 ? 5.938 -7.868 -7.252 1.00 66.38 105 GLU A C 1
ATOM 786 O O . GLU A 1 105 ? 6.101 -8.778 -8.067 1.00 66.38 105 GLU A O 1
ATOM 791 N N . TRP A 1 106 ? 6.723 -7.695 -6.192 1.00 73.00 106 TRP A N 1
ATOM 792 C CA . TRP A 1 106 ? 7.785 -8.599 -5.761 1.00 73.00 106 TRP A CA 1
ATOM 793 C C . TRP A 1 106 ? 7.663 -8.859 -4.258 1.00 73.00 106 TRP A C 1
ATOM 795 O O . TRP A 1 106 ? 7.235 -7.982 -3.513 1.00 73.00 106 TRP A O 1
ATOM 805 N N . TYR A 1 107 ? 8.073 -10.044 -3.813 1.00 70.19 107 TYR A N 1
ATOM 806 C CA . TYR A 1 107 ? 7.877 -10.516 -2.443 1.00 70.19 107 TYR A CA 1
ATOM 807 C C . TYR A 1 107 ? 9.191 -10.961 -1.803 1.00 70.19 107 TYR A C 1
ATOM 809 O O . TYR A 1 107 ? 9.973 -11.652 -2.453 1.00 70.19 107 TYR A O 1
ATOM 817 N N . ASP A 1 108 ? 9.407 -10.595 -0.538 1.00 66.00 108 ASP A N 1
ATOM 818 C CA . ASP A 1 108 ? 10.462 -11.169 0.303 1.00 66.00 108 ASP A CA 1
ATOM 819 C C . ASP A 1 108 ? 9.893 -12.359 1.101 1.00 66.00 108 ASP A C 1
ATOM 821 O O . ASP A 1 108 ? 8.956 -12.208 1.887 1.00 66.00 108 ASP A O 1
ATOM 825 N N . ASP A 1 109 ? 10.452 -13.552 0.876 1.00 54.34 109 ASP A N 1
ATOM 826 C CA . ASP A 1 109 ? 9.938 -14.875 1.274 1.00 54.34 109 ASP A CA 1
ATOM 827 C C . ASP A 1 109 ? 10.026 -15.195 2.786 1.00 54.34 109 ASP A C 1
ATOM 829 O O . ASP A 1 109 ? 10.113 -16.357 3.189 1.00 54.34 109 ASP A O 1
ATOM 833 N N . SER A 1 110 ? 9.953 -14.197 3.667 1.00 53.38 110 SER A N 1
ATOM 834 C CA . SER A 1 110 ? 9.981 -14.396 5.123 1.00 53.38 110 SER A CA 1
ATOM 835 C C . SER A 1 110 ? 8.613 -14.137 5.777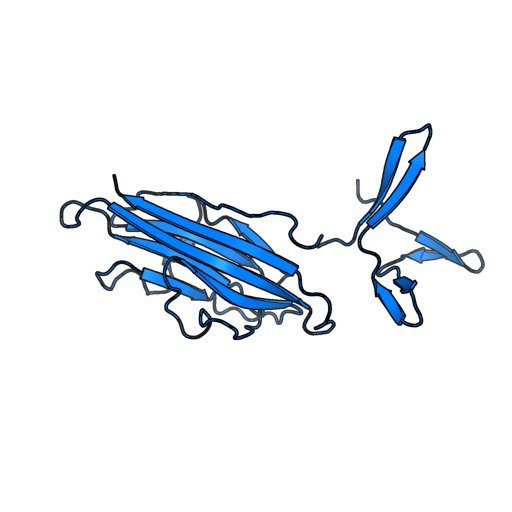 1.00 53.38 110 SER A C 1
ATOM 837 O O . SER A 1 110 ? 8.408 -13.094 6.394 1.00 53.38 110 SER A O 1
ATOM 839 N N . PRO A 1 111 ? 7.644 -15.075 5.682 1.00 55.16 111 PRO A N 1
ATOM 840 C CA . PRO A 1 111 ? 6.336 -14.890 6.291 1.00 55.16 111 PRO A CA 1
ATOM 841 C C . PRO A 1 111 ? 6.448 -14.894 7.821 1.00 55.16 111 PRO A C 1
ATOM 843 O O . PRO A 1 111 ? 6.715 -15.926 8.437 1.00 55.16 111 PRO A O 1
ATOM 846 N N . THR A 1 112 ? 6.203 -13.747 8.447 1.00 60.91 112 THR A N 1
ATOM 847 C CA . THR A 1 112 ? 6.070 -13.598 9.905 1.00 60.91 112 THR A CA 1
ATOM 848 C C . THR A 1 112 ? 4.613 -13.568 10.368 1.00 60.91 112 THR A C 1
ATOM 850 O O . THR A 1 112 ? 4.352 -13.574 11.570 1.00 60.91 112 THR A O 1
ATOM 853 N N . GLY A 1 113 ? 3.661 -13.650 9.435 1.00 68.12 113 GLY A N 1
ATOM 854 C CA . GLY A 1 113 ? 2.239 -13.471 9.709 1.00 68.12 113 GLY A CA 1
ATOM 855 C C . GLY A 1 113 ? 1.931 -11.987 9.888 1.00 68.12 113 GLY A C 1
ATOM 856 O O . GLY A 1 113 ? 2.555 -11.307 10.698 1.00 68.12 113 GLY A O 1
ATOM 857 N N . SER A 1 114 ? 0.975 -11.478 9.119 1.00 78.56 114 SER A N 1
ATOM 858 C CA . SER A 1 114 ? 0.548 -10.086 9.203 1.00 78.56 114 SER A CA 1
ATOM 859 C C . SER A 1 114 ? -0.929 -10.013 9.540 1.00 78.56 114 SER A C 1
ATOM 861 O O . SER A 1 114 ? -1.714 -10.906 9.226 1.00 78.56 114 SER A O 1
ATOM 863 N N . GLN A 1 115 ? -1.304 -8.931 10.211 1.00 87.19 115 GLN A N 1
ATOM 864 C CA . GLN A 1 115 ? -2.701 -8.564 10.400 1.00 87.19 115 GLN A CA 1
ATOM 865 C C . GLN A 1 115 ? -3.219 -7.691 9.254 1.00 87.19 115 GLN A C 1
ATOM 867 O O . GLN A 1 115 ? -4.354 -7.236 9.334 1.00 87.19 115 GLN A O 1
ATOM 872 N N . TRP A 1 116 ? -2.413 -7.439 8.221 1.00 87.56 116 TRP A N 1
ATOM 873 C CA . TRP A 1 116 ? -2.713 -6.500 7.151 1.00 87.56 116 TRP A CA 1
ATOM 874 C C . TRP A 1 116 ? -2.820 -7.189 5.797 1.00 87.56 116 TRP A C 1
ATOM 876 O O . TRP A 1 116 ? -2.054 -8.090 5.464 1.00 87.56 116 TRP A O 1
ATOM 886 N N . GLU A 1 117 ? -3.747 -6.699 4.985 1.00 90.69 117 GLU A N 1
ATOM 887 C CA . GLU A 1 117 ? -3.841 -7.041 3.573 1.00 90.69 117 GLU A CA 1
ATOM 888 C C . GLU A 1 117 ? -3.791 -5.777 2.730 1.00 90.69 117 GLU A C 1
ATOM 890 O O . GLU A 1 117 ? -4.303 -4.726 3.126 1.00 90.69 117 GLU A O 1
ATOM 895 N N . ILE A 1 118 ? -3.245 -5.905 1.525 1.00 90.81 118 ILE A N 1
ATOM 896 C CA . ILE A 1 118 ? -3.199 -4.837 0.533 1.00 90.81 118 ILE A CA 1
ATOM 897 C C . ILE A 1 118 ? -3.736 -5.304 -0.816 1.00 90.81 118 ILE A C 1
ATOM 899 O O . ILE A 1 118 ? -3.645 -6.479 -1.168 1.00 90.81 118 ILE A O 1
ATOM 903 N N . ARG A 1 119 ? -4.270 -4.373 -1.604 1.00 91.19 119 ARG A N 1
ATOM 904 C CA . ARG A 1 119 ? -4.561 -4.580 -3.022 1.00 91.19 119 ARG A CA 1
ATOM 905 C C . ARG A 1 119 ? -4.346 -3.326 -3.849 1.00 91.19 119 ARG A C 1
ATOM 907 O O . ARG A 1 119 ? -4.456 -2.210 -3.349 1.00 91.19 119 ARG A O 1
ATOM 914 N N . CYS A 1 120 ? -4.183 -3.508 -5.156 1.00 91.69 120 CYS A N 1
ATOM 915 C CA . CYS A 1 120 ? -4.529 -2.462 -6.114 1.00 91.69 120 CYS A CA 1
ATOM 916 C C . CYS A 1 120 ? -6.035 -2.549 -6.399 1.00 91.69 120 CYS A C 1
ATOM 918 O O . CYS A 1 120 ? -6.487 -3.500 -7.023 1.00 91.69 120 CYS A O 1
ATOM 920 N 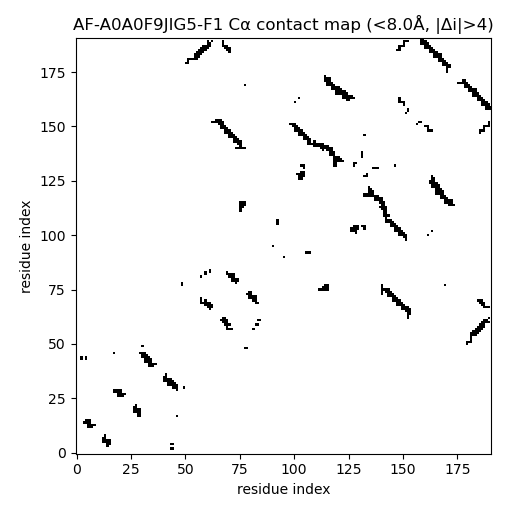N . ALA A 1 121 ? -6.839 -1.594 -5.937 1.00 92.06 121 ALA A N 1
ATOM 921 C CA . ALA A 1 121 ? -8.289 -1.598 -6.139 1.00 92.06 121 ALA A CA 1
ATOM 922 C C . ALA A 1 121 ? -8.693 -1.218 -7.573 1.00 92.06 121 ALA A C 1
ATOM 924 O O . ALA A 1 121 ? -9.677 -1.736 -8.100 1.00 92.06 121 ALA A O 1
ATOM 925 N N . SER A 1 122 ? -7.926 -0.336 -8.219 1.00 91.50 122 SER A N 1
ATOM 926 C CA . SER A 1 122 ? -8.134 0.060 -9.617 1.00 91.50 122 SER A CA 1
ATOM 927 C C . SER A 1 122 ? -6.864 0.648 -10.228 1.00 91.50 122 SER A C 1
ATOM 929 O O . SER A 1 122 ? -6.199 1.452 -9.573 1.00 91.50 122 SER A O 1
ATOM 931 N N . MET A 1 123 ? -6.588 0.365 -11.503 1.00 91.88 123 MET A N 1
ATOM 932 C CA . MET A 1 123 ? -5.592 1.127 -12.266 1.00 91.88 123 MET A CA 1
ATOM 933 C C . MET A 1 123 ? -6.161 2.476 -12.708 1.00 91.88 123 MET A C 1
ATOM 935 O O . MET A 1 123 ? -7.293 2.559 -13.177 1.00 91.88 123 MET A O 1
ATOM 939 N N . VAL A 1 124 ? -5.344 3.519 -12.598 1.00 90.06 124 VAL A N 1
ATOM 940 C CA . VAL A 1 124 ? -5.578 4.840 -13.197 1.00 90.06 124 VAL A CA 1
ATOM 941 C C . VAL A 1 124 ? -4.841 4.947 -14.537 1.00 90.06 124 VAL A C 1
ATOM 943 O O . VAL A 1 124 ? -5.384 5.490 -15.494 1.00 90.06 124 VAL A O 1
ATOM 946 N N . SER A 1 125 ? -3.612 4.424 -14.621 1.00 89.25 125 SER A N 1
ATOM 947 C CA . SER A 1 125 ? -2.795 4.395 -15.844 1.00 89.25 125 SER A CA 1
ATOM 948 C C . SER A 1 125 ? -1.739 3.289 -15.777 1.00 89.25 125 SER A C 1
ATOM 950 O O . SER A 1 125 ? -1.278 2.940 -14.692 1.00 89.25 125 SER A O 1
ATOM 952 N N . GLY A 1 126 ? -1.318 2.767 -16.930 1.00 87.44 126 GLY A N 1
ATOM 953 C CA . GLY A 1 126 ? -0.362 1.662 -17.015 1.00 87.44 126 GLY A CA 1
ATOM 954 C C . GLY A 1 126 ? -0.961 0.325 -16.570 1.00 87.44 126 GLY A C 1
ATOM 955 O O . GLY A 1 126 ? -2.177 0.130 -16.577 1.00 87.44 126 GLY A O 1
ATOM 956 N N . THR A 1 127 ? -0.098 -0.607 -16.183 1.00 84.44 127 THR A N 1
ATOM 957 C CA . THR A 1 127 ? -0.470 -1.940 -15.692 1.00 84.44 127 THR A CA 1
ATOM 958 C C . THR A 1 127 ? 0.410 -2.312 -14.509 1.00 84.44 127 THR A C 1
ATOM 960 O O . THR A 1 127 ? 1.538 -1.841 -14.428 1.00 84.44 127 THR A O 1
ATOM 963 N N . TRP A 1 128 ? -0.072 -3.190 -13.633 1.00 83.00 128 TRP A N 1
ATOM 964 C CA . TRP A 1 128 ? 0.797 -3.988 -12.774 1.00 83.00 128 TRP A CA 1
ATOM 965 C C . TRP A 1 128 ? 0.785 -5.425 -13.297 1.00 83.00 128 TRP A C 1
ATOM 967 O O . TRP A 1 128 ? -0.279 -6.033 -13.412 1.00 83.00 128 TRP A O 1
ATOM 977 N N . SER A 1 129 ? 1.945 -5.960 -13.667 1.00 68.25 129 SER A N 1
ATOM 978 C CA . SER A 1 129 ? 2.102 -7.341 -14.127 1.00 68.25 129 SER A CA 1
ATOM 979 C C . SER A 1 129 ? 2.655 -8.207 -12.990 1.00 68.25 129 SER A C 1
ATOM 981 O O . SER A 1 129 ? 3.728 -7.957 -12.456 1.00 68.25 129 SER A O 1
ATOM 983 N N . GLY A 1 130 ? 1.868 -9.187 -12.550 1.00 65.94 130 GLY A N 1
ATOM 984 C CA . GLY A 1 130 ? 2.172 -10.044 -11.402 1.00 65.94 130 GLY A CA 1
ATOM 985 C C . GLY A 1 130 ? 0.884 -10.604 -10.805 1.00 65.94 130 GLY A C 1
ATOM 986 O O . GLY A 1 130 ? -0.150 -9.938 -10.831 1.00 65.94 130 GLY A O 1
ATOM 987 N N . GLN A 1 131 ? 0.914 -11.842 -10.309 1.00 55.06 131 GLN A N 1
ATOM 988 C CA . GLN A 1 131 ? -0.296 -12.532 -9.843 1.00 55.06 131 GLN A CA 1
ATOM 989 C C . GLN A 1 131 ? -0.914 -11.822 -8.627 1.00 55.06 131 GLN A C 1
ATOM 991 O O . GLN A 1 131 ? -2.128 -11.617 -8.587 1.00 55.06 131 GLN A O 1
ATOM 996 N N . ALA A 1 132 ? -0.070 -11.366 -7.694 1.00 59.72 132 ALA A N 1
ATOM 997 C CA . ALA A 1 132 ? -0.504 -10.581 -6.546 1.00 59.72 132 ALA A CA 1
ATOM 998 C C . ALA A 1 132 ? -0.853 -9.137 -6.950 1.00 59.72 132 ALA A C 1
ATOM 1000 O O . ALA A 1 132 ? -1.819 -8.580 -6.461 1.00 59.72 132 ALA A O 1
ATOM 1001 N N . ALA A 1 133 ? -0.182 -8.549 -7.942 1.00 62.28 133 ALA A N 1
ATOM 1002 C CA . ALA A 1 133 ? -0.469 -7.186 -8.402 1.00 62.28 133 ALA A CA 1
ATOM 1003 C C . ALA A 1 133 ? -1.795 -7.019 -9.185 1.00 62.28 133 ALA A C 1
ATOM 1005 O O . ALA A 1 133 ? -2.092 -5.930 -9.685 1.00 62.28 133 ALA A O 1
ATOM 1006 N N . SER A 1 134 ? -2.583 -8.088 -9.325 1.00 69.38 134 SER A N 1
ATOM 1007 C CA . SER A 1 134 ? -3.847 -8.060 -10.051 1.00 69.38 134 SER A CA 1
ATOM 1008 C C . SER A 1 134 ? -4.881 -7.168 -9.361 1.00 69.38 134 SER A C 1
ATOM 1010 O O . SER A 1 134 ? -5.049 -7.150 -8.141 1.00 69.38 134 SER A O 1
ATOM 1012 N N . VAL A 1 135 ? -5.590 -6.393 -10.179 1.00 83.81 135 VAL A N 1
ATOM 1013 C CA . VAL A 1 135 ? -6.569 -5.425 -9.689 1.00 83.81 135 VAL A CA 1
ATOM 1014 C C . VAL A 1 135 ? -7.706 -6.142 -8.958 1.00 83.81 135 VAL A C 1
ATOM 1016 O O . VAL A 1 135 ? -8.334 -7.052 -9.496 1.00 83.81 135 VAL A O 1
ATOM 1019 N N . GLY A 1 136 ? -7.999 -5.685 -7.744 1.00 86.31 136 GLY A N 1
ATOM 1020 C CA . GLY A 1 136 ? -9.119 -6.120 -6.917 1.00 86.31 136 GLY A CA 1
ATOM 1021 C C . GLY A 1 136 ? -8.808 -7.269 -5.958 1.00 86.31 136 GLY A C 1
ATOM 1022 O O . GLY A 1 136 ? -9.632 -7.521 -5.073 1.00 86.31 136 GLY A O 1
ATOM 1023 N N . ILE A 1 137 ? -7.649 -7.922 -6.079 1.00 88.38 137 ILE A N 1
ATOM 1024 C CA . ILE A 1 137 ? -7.274 -9.067 -5.239 1.00 88.38 137 ILE A CA 1
ATOM 1025 C C . ILE A 1 137 ? -6.546 -8.587 -3.983 1.00 88.38 137 ILE A C 1
ATOM 1027 O O . ILE A 1 137 ? -5.531 -7.907 -4.081 1.00 88.38 137 ILE A O 1
ATOM 1031 N N . TRP A 1 138 ? -7.077 -8.951 -2.812 1.00 90.25 138 TRP A N 1
ATOM 1032 C CA . TRP A 1 138 ? -6.409 -8.756 -1.524 1.00 90.25 138 TRP A CA 1
ATOM 1033 C C . TRP A 1 138 ? -5.269 -9.751 -1.354 1.00 90.25 138 TRP A C 1
ATOM 1035 O O . TRP A 1 138 ? -5.420 -10.937 -1.647 1.00 90.25 138 TRP A O 1
ATOM 1045 N N . ILE A 1 139 ? -4.143 -9.245 -0.873 1.00 87.75 139 ILE A N 1
ATOM 1046 C CA . ILE A 1 139 ? -2.906 -9.985 -0.677 1.00 87.75 139 ILE A CA 1
ATOM 1047 C C . ILE A 1 139 ? -2.500 -9.796 0.773 1.00 87.75 139 ILE A C 1
ATOM 1049 O O . ILE A 1 139 ? -2.436 -8.667 1.257 1.00 87.75 139 ILE A O 1
ATOM 1053 N N . ASP A 1 140 ? -2.189 -10.901 1.430 1.00 87.94 140 ASP A N 1
ATOM 1054 C CA . ASP A 1 140 ? -1.625 -10.908 2.772 1.00 87.94 140 ASP A CA 1
ATOM 1055 C C . ASP A 1 140 ? -0.222 -10.272 2.786 1.00 87.94 140 ASP A C 1
ATOM 1057 O O . ASP A 1 140 ? 0.644 -10.603 1.959 1.00 87.94 140 ASP A O 1
ATOM 1061 N N . LEU A 1 141 ? -0.004 -9.361 3.738 1.00 85.50 141 LEU A N 1
ATOM 1062 C CA . LEU A 1 141 ? 1.291 -8.745 4.026 1.00 85.50 141 LEU A CA 1
ATOM 1063 C C . LEU A 1 141 ? 2.133 -9.598 4.988 1.00 85.50 141 LEU A C 1
ATOM 1065 O O . LEU A 1 141 ? 3.032 -9.073 5.637 1.00 85.50 141 LEU A O 1
ATOM 1069 N N . SER A 1 142 ? 1.886 -10.911 5.108 1.00 82.75 142 SER A N 1
ATOM 1070 C CA . SER A 1 142 ? 2.681 -11.806 5.969 1.00 82.75 142 SER A CA 1
ATOM 1071 C C . SER A 1 142 ? 4.183 -11.698 5.758 1.00 82.75 142 SER A C 1
ATOM 1073 O O . SER A 1 142 ? 4.933 -11.974 6.685 1.00 82.75 142 SER A O 1
ATOM 1075 N N . GLY A 1 143 ? 4.607 -11.325 4.555 1.00 81.69 143 GLY A N 1
ATOM 1076 C CA . GLY A 1 143 ? 5.948 -10.842 4.269 1.00 81.69 143 GLY A CA 1
ATOM 1077 C C . GLY A 1 143 ? 5.858 -9.531 3.498 1.00 81.69 143 GLY A C 1
ATOM 1078 O O . GLY A 1 143 ? 4.785 -9.125 3.037 1.00 81.69 143 GLY A O 1
ATOM 1079 N N . ASN A 1 144 ? 6.996 -8.870 3.365 1.00 81.31 144 ASN A N 1
ATOM 1080 C CA . ASN A 1 144 ? 7.036 -7.562 2.743 1.00 81.31 144 ASN A CA 1
ATOM 1081 C C . ASN A 1 144 ? 6.801 -7.646 1.231 1.00 81.31 144 ASN A C 1
ATOM 1083 O O . ASN A 1 144 ? 7.192 -8.611 0.567 1.00 81.31 144 ASN A O 1
ATOM 1087 N N . ARG A 1 145 ? 6.179 -6.606 0.682 1.00 83.38 145 ARG A N 1
ATOM 1088 C CA . ARG A 1 145 ? 5.734 -6.572 -0.712 1.00 83.38 145 ARG A CA 1
ATOM 1089 C C . ARG A 1 145 ? 6.197 -5.298 -1.401 1.00 83.38 145 ARG A C 1
ATOM 1091 O O . ARG A 1 145 ? 5.995 -4.204 -0.895 1.00 83.38 145 ARG A O 1
ATOM 1098 N N . LEU A 1 146 ? 6.759 -5.419 -2.590 1.00 82.69 146 LEU A N 1
ATOM 1099 C CA . LEU A 1 146 ? 7.291 -4.317 -3.381 1.00 82.69 146 LEU A CA 1
ATOM 1100 C C . LEU A 1 146 ? 6.444 -4.111 -4.631 1.00 82.69 146 LEU A C 1
ATOM 1102 O O . LEU A 1 146 ? 6.463 -4.971 -5.500 1.00 82.69 146 LEU A O 1
ATOM 1106 N N . TRP A 1 147 ? 5.793 -2.959 -4.788 1.00 85.69 147 TRP A N 1
ATOM 1107 C CA . TRP A 1 147 ? 5.219 -2.535 -6.071 1.00 85.69 147 TRP A CA 1
ATOM 1108 C C . TRP A 1 147 ? 6.166 -1.556 -6.744 1.00 85.69 147 TRP A C 1
ATOM 1110 O O . TRP A 1 147 ? 6.410 -0.479 -6.206 1.00 85.69 147 TRP A O 1
ATOM 1120 N N . ARG A 1 148 ? 6.683 -1.890 -7.929 1.00 84.25 148 ARG A N 1
ATOM 1121 C CA . ARG A 1 148 ? 7.588 -0.995 -8.669 1.00 84.25 148 ARG A CA 1
ATOM 1122 C C . ARG A 1 148 ? 7.378 -1.028 -10.175 1.00 84.25 148 ARG A C 1
ATOM 1124 O O . ARG A 1 148 ? 6.854 -1.988 -10.743 1.00 84.25 148 ARG A O 1
ATOM 1131 N N . VAL A 1 149 ? 7.856 0.022 -10.822 1.00 84.38 149 VAL A N 1
ATOM 1132 C CA . VAL A 1 149 ? 8.142 0.059 -12.253 1.00 84.38 149 VAL A CA 1
ATOM 1133 C C . VAL A 1 149 ? 9.651 0.006 -12.464 1.00 84.38 149 VAL A C 1
ATOM 1135 O O . VAL A 1 149 ? 10.418 0.562 -11.680 1.00 84.38 149 VAL A O 1
ATOM 1138 N N . THR A 1 150 ? 10.061 -0.671 -13.527 1.00 84.00 150 THR A N 1
ATOM 1139 C CA . THR A 1 150 ? 11.443 -0.857 -13.953 1.00 84.00 150 THR A CA 1
ATOM 1140 C C . THR A 1 150 ? 11.540 -0.501 -15.428 1.00 84.00 150 THR A C 1
ATOM 1142 O O . THR A 1 150 ? 10.812 -1.056 -16.252 1.00 84.00 150 THR A O 1
ATOM 1145 N N . ARG A 1 151 ? 12.465 0.394 -15.763 1.00 82.81 151 ARG A N 1
ATOM 1146 C CA . ARG A 1 151 ? 12.867 0.706 -17.131 1.00 82.81 151 ARG A CA 1
ATOM 1147 C C . ARG A 1 151 ? 14.306 0.281 -17.348 1.00 82.81 151 ARG A C 1
ATOM 1149 O O . ARG A 1 151 ? 15.165 0.695 -16.582 1.00 82.81 151 ARG A O 1
ATOM 1156 N N . LEU A 1 152 ? 14.602 -0.483 -18.388 1.00 81.81 152 LEU A N 1
ATOM 1157 C CA . LEU A 1 152 ? 15.989 -0.825 -18.689 1.00 81.81 152 LEU A CA 1
ATOM 1158 C C . LEU A 1 152 ? 16.759 0.397 -19.191 1.00 81.81 152 LEU A C 1
ATOM 1160 O O . LEU A 1 152 ? 16.266 1.173 -20.002 1.00 81.81 152 LEU A O 1
ATOM 1164 N N . ALA A 1 153 ? 17.983 0.553 -18.703 1.00 72.81 153 ALA A N 1
ATOM 1165 C CA . ALA A 1 153 ? 18.898 1.630 -19.035 1.00 72.81 153 ALA A CA 1
ATOM 1166 C C . ALA A 1 153 ? 20.201 1.087 -19.628 1.00 72.81 153 ALA A C 1
ATOM 1168 O O . ALA A 1 153 ? 20.583 -0.060 -19.428 1.00 72.81 153 ALA A O 1
ATOM 1169 N N . GLY A 1 154 ? 20.920 1.918 -20.377 1.00 72.44 154 GLY A N 1
ATOM 1170 C CA . GLY A 1 154 ? 22.225 1.568 -20.940 1.00 72.44 154 GLY A CA 1
ATOM 1171 C C . GLY A 1 154 ? 22.301 1.763 -22.449 1.00 72.44 154 GLY A C 1
ATOM 1172 O O . GLY A 1 154 ? 21.327 2.114 -23.105 1.00 72.44 154 GLY A O 1
ATOM 1173 N N . LYS A 1 155 ? 23.496 1.542 -23.011 1.00 66.44 155 LYS A N 1
ATOM 1174 C CA . LYS A 1 155 ? 23.844 1.923 -24.395 1.00 66.44 155 LYS A CA 1
ATOM 1175 C C . LYS A 1 155 ? 22.963 1.272 -25.472 1.00 66.44 155 LYS A C 1
ATOM 1177 O O . LYS A 1 155 ? 22.873 1.796 -26.578 1.00 66.44 155 LYS A O 1
ATOM 1182 N N . THR A 1 156 ? 22.359 0.127 -25.173 1.00 77.81 156 THR A N 1
ATOM 1183 C CA . THR A 1 156 ? 21.510 -0.638 -26.098 1.00 77.81 156 THR A CA 1
ATOM 1184 C C . THR A 1 156 ? 20.019 -0.341 -25.955 1.00 77.81 156 THR A C 1
ATOM 1186 O O . THR A 1 156 ? 19.250 -0.795 -26.797 1.00 77.81 156 THR A O 1
ATOM 1189 N N . TYR A 1 157 ? 19.605 0.403 -24.927 1.00 77.81 157 TYR A N 1
ATOM 1190 C CA . TYR A 1 157 ? 18.198 0.676 -24.630 1.00 77.81 157 TYR A CA 1
ATOM 1191 C C . TYR A 1 157 ? 17.838 2.121 -24.970 1.00 77.81 157 TYR A C 1
ATOM 1193 O O . TYR A 1 157 ? 18.610 3.048 -24.721 1.00 77.81 157 TYR A O 1
ATOM 1201 N N . THR A 1 158 ? 16.661 2.318 -25.564 1.00 82.00 158 THR A N 1
ATOM 1202 C CA . THR A 1 158 ? 16.168 3.647 -25.936 1.00 82.00 158 THR A CA 1
ATOM 1203 C C . THR A 1 158 ? 15.722 4.415 -24.686 1.00 82.00 158 THR A C 1
ATOM 1205 O O . THR A 1 158 ? 14.857 3.906 -23.969 1.00 82.00 158 THR A O 1
ATOM 1208 N N . PRO A 1 159 ? 16.230 5.642 -24.449 1.00 86.56 159 PRO A N 1
ATOM 1209 C CA . PRO A 1 159 ? 15.734 6.520 -23.389 1.00 86.56 159 PRO A CA 1
ATOM 1210 C C . PRO A 1 159 ? 14.214 6.693 -23.423 1.00 86.56 159 PRO A C 1
ATOM 1212 O O . PRO A 1 159 ? 13.578 6.562 -24.471 1.00 86.56 159 PRO A O 1
ATOM 1215 N N . GLY A 1 160 ? 13.618 6.986 -22.272 1.00 87.50 160 GLY A N 1
ATOM 1216 C CA . GLY A 1 160 ? 12.179 7.200 -22.165 1.00 87.50 160 GLY A CA 1
ATOM 1217 C C . GLY A 1 160 ? 11.648 7.009 -20.753 1.00 87.50 160 GLY A C 1
ATOM 1218 O O . GLY A 1 160 ? 12.403 6.989 -19.783 1.00 87.50 160 GLY A O 1
ATOM 1219 N N . THR A 1 161 ? 10.333 6.848 -20.655 1.00 88.00 161 THR A N 1
ATOM 1220 C CA . THR A 1 161 ? 9.620 6.837 -19.377 1.00 88.00 161 THR A CA 1
ATOM 1221 C C . THR A 1 161 ? 8.634 5.681 -19.325 1.00 88.00 161 THR A C 1
ATOM 1223 O O . THR A 1 161 ? 7.920 5.428 -20.296 1.00 88.00 161 THR A O 1
ATOM 1226 N N . ILE A 1 162 ? 8.560 5.017 -18.173 1.00 87.88 162 ILE A N 1
ATOM 1227 C CA . ILE A 1 162 ? 7.483 4.087 -17.829 1.00 87.88 162 ILE A CA 1
ATOM 1228 C C . ILE A 1 162 ? 6.778 4.567 -16.560 1.00 87.88 162 ILE A C 1
ATOM 1230 O O . ILE A 1 162 ? 7.424 5.010 -15.611 1.00 87.88 162 ILE A O 1
ATOM 1234 N N . VAL A 1 163 ? 5.446 4.497 -16.559 1.00 89.00 163 VAL A N 1
ATOM 1235 C CA . VAL A 1 163 ? 4.601 4.960 -15.452 1.00 89.00 163 VAL A CA 1
ATOM 1236 C C . VAL A 1 163 ? 3.509 3.935 -15.178 1.00 89.00 163 VAL A C 1
ATOM 1238 O O . VAL A 1 163 ? 2.854 3.464 -16.109 1.00 89.00 163 VAL A O 1
ATOM 1241 N N . ALA A 1 164 ? 3.272 3.646 -13.901 1.00 89.31 164 ALA A N 1
ATOM 1242 C CA . ALA A 1 164 ? 2.091 2.932 -13.434 1.00 89.31 164 ALA A CA 1
ATOM 1243 C C . ALA A 1 164 ? 1.431 3.727 -12.303 1.00 89.31 164 ALA A C 1
ATOM 1245 O O . ALA A 1 164 ? 2.100 4.220 -11.391 1.00 89.31 164 ALA A O 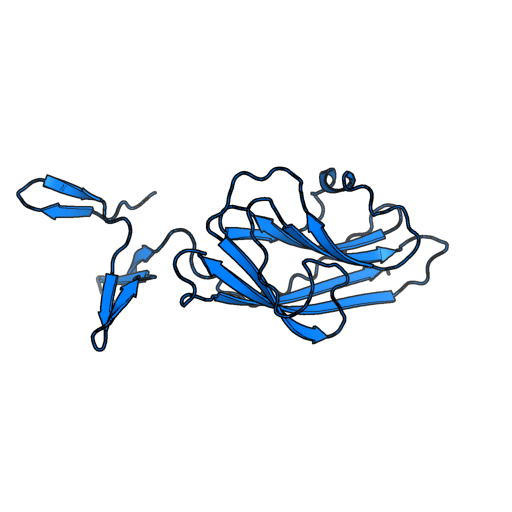1
ATOM 1246 N N . ILE A 1 165 ? 0.110 3.885 -12.390 1.00 88.88 165 ILE A N 1
ATOM 1247 C CA . ILE A 1 165 ? -0.692 4.616 -11.409 1.00 88.88 165 ILE A CA 1
ATOM 1248 C C . ILE A 1 165 ? -1.868 3.741 -10.999 1.00 88.88 165 ILE A C 1
ATOM 1250 O O . ILE A 1 165 ? -2.682 3.371 -11.846 1.00 88.88 165 ILE A O 1
ATOM 1254 N N . GLY A 1 166 ? -1.983 3.445 -9.709 1.00 89.25 166 GLY A N 1
ATOM 1255 C CA . GLY A 1 166 ? -3.065 2.641 -9.151 1.00 89.25 166 GLY A CA 1
ATOM 1256 C C . GLY A 1 166 ? -3.622 3.248 -7.871 1.00 89.25 166 GLY A C 1
ATOM 1257 O O . GLY A 1 166 ? -2.889 3.837 -7.080 1.00 89.25 166 GLY A O 1
ATOM 1258 N N . ASN A 1 167 ? -4.925 3.086 -7.658 1.00 90.31 167 ASN A N 1
ATOM 1259 C CA . ASN A 1 167 ? -5.522 3.292 -6.345 1.00 90.31 167 ASN A CA 1
ATOM 1260 C C . ASN A 1 167 ? -5.299 2.021 -5.539 1.00 90.31 167 ASN A C 1
ATOM 1262 O O . ASN A 1 167 ? -5.760 0.944 -5.921 1.00 90.31 167 ASN A O 1
ATOM 1266 N N . MET A 1 168 ? -4.557 2.161 -4.459 1.00 90.38 168 MET A N 1
ATOM 1267 C CA . MET A 1 168 ? -4.203 1.103 -3.539 1.00 90.38 168 MET A CA 1
ATOM 1268 C C . MET A 1 168 ? -5.129 1.163 -2.334 1.00 90.38 168 MET A C 1
ATOM 1270 O O . MET A 1 168 ? -5.560 2.241 -1.919 1.00 90.38 168 MET A O 1
ATOM 1274 N N . GLU A 1 169 ? -5.428 -0.001 -1.781 1.00 91.19 169 GLU A N 1
ATOM 1275 C CA . GLU A 1 169 ? -6.201 -0.137 -0.558 1.00 91.19 169 GLU A CA 1
ATOM 1276 C C . GLU A 1 169 ? -5.473 -1.059 0.408 1.00 91.19 169 GLU A C 1
ATOM 1278 O O . GLU A 1 169 ? -5.035 -2.133 0.002 1.00 91.19 169 GLU A O 1
ATOM 1283 N N . ILE A 1 170 ? -5.374 -0.655 1.672 1.00 90.00 170 ILE A N 1
ATOM 1284 C CA . ILE A 1 170 ? -4.827 -1.460 2.769 1.00 90.00 170 ILE A CA 1
ATOM 1285 C C . ILE A 1 170 ? -5.857 -1.546 3.899 1.00 90.00 170 ILE A C 1
ATOM 1287 O O . ILE A 1 170 ? -6.604 -0.591 4.137 1.00 90.00 170 ILE A O 1
ATOM 1291 N N . ARG A 1 171 ? -5.938 -2.702 4.560 1.00 89.50 171 ARG A N 1
ATOM 1292 C CA . ARG A 1 171 ? -6.875 -2.957 5.664 1.00 89.50 171 ARG A CA 1
ATOM 1293 C C . ARG A 1 171 ? -6.304 -3.946 6.667 1.00 89.50 171 ARG A C 1
ATOM 1295 O O . ARG A 1 171 ? -5.449 -4.755 6.311 1.00 89.50 171 ARG A O 1
ATOM 1302 N N . GLU A 1 172 ? -6.854 -3.945 7.875 1.00 87.94 172 GLU A N 1
ATOM 1303 C CA . GLU A 1 172 ? -6.645 -5.051 8.806 1.00 87.94 172 GLU A CA 1
ATOM 1304 C C . GLU A 1 172 ? -7.521 -6.251 8.414 1.00 87.94 172 GLU A C 1
ATOM 1306 O O . GLU A 1 172 ? -8.701 -6.099 8.091 1.00 87.94 172 GLU A O 1
ATOM 1311 N N . VAL A 1 173 ? -6.976 -7.464 8.510 1.00 86.94 173 VAL A N 1
ATOM 1312 C CA . VAL A 1 173 ? -7.704 -8.730 8.316 1.00 86.94 173 VAL A CA 1
ATOM 1313 C C . VAL A 1 173 ? -8.884 -8.828 9.289 1.00 86.94 173 VAL A C 1
ATOM 1315 O O . VAL A 1 173 ? -9.953 -9.327 8.935 1.00 86.94 173 VAL A O 1
ATOM 1318 N N . ALA A 1 174 ? -8.703 -8.335 10.518 1.00 84.44 174 ALA A N 1
ATOM 1319 C CA . ALA A 1 174 ? -9.718 -8.370 11.568 1.00 84.44 174 ALA A CA 1
ATOM 1320 C C . ALA A 1 174 ? -10.815 -7.298 11.410 1.00 84.44 174 ALA A C 1
ATOM 1322 O O . ALA A 1 174 ? -11.910 -7.480 11.944 1.00 84.44 174 ALA A O 1
ATOM 1323 N N . ASP A 1 175 ? -10.556 -6.218 10.663 1.00 84.19 175 ASP A N 1
ATOM 1324 C CA . ASP A 1 175 ? -11.493 -5.109 10.445 1.00 84.19 175 ASP A CA 1
ATOM 1325 C C . ASP A 1 175 ? -11.602 -4.758 8.956 1.00 84.19 175 ASP A C 1
ATOM 1327 O O . ASP A 1 175 ? -11.141 -3.723 8.471 1.00 84.19 175 ASP A O 1
ATOM 1331 N N . ILE A 1 176 ? -12.282 -5.631 8.209 1.00 87.31 176 ILE A N 1
ATOM 1332 C CA . ILE A 1 176 ? -12.451 -5.476 6.758 1.00 87.31 176 ILE A CA 1
ATOM 1333 C C . ILE A 1 176 ? -13.246 -4.226 6.342 1.00 87.31 176 ILE A C 1
ATOM 1335 O O . ILE A 1 176 ? -13.322 -3.930 5.148 1.00 87.31 176 ILE A O 1
ATOM 1339 N N . GLY A 1 177 ? -13.886 -3.534 7.293 1.00 81.56 177 GLY A N 1
ATOM 1340 C CA . GLY A 1 177 ? -14.625 -2.295 7.056 1.00 81.56 177 GLY A CA 1
ATOM 1341 C C . GLY A 1 177 ? -13.750 -1.043 7.129 1.00 81.56 177 GLY A C 1
ATOM 1342 O O . GLY A 1 177 ? -14.145 -0.002 6.600 1.00 81.56 177 GLY A O 1
ATOM 1343 N N . ASN A 1 178 ? -12.573 -1.138 7.751 1.00 81.38 178 ASN A N 1
ATOM 1344 C CA . ASN A 1 178 ? -11.624 -0.043 7.879 1.00 81.38 178 ASN A CA 1
ATOM 1345 C C . ASN A 1 178 ? -10.580 -0.108 6.757 1.00 81.38 178 ASN A C 1
ATOM 1347 O O . ASN A 1 178 ? -9.490 -0.655 6.913 1.00 81.38 178 ASN A O 1
ATOM 1351 N N . ILE A 1 179 ? -10.955 0.430 5.597 1.00 86.69 179 ILE A N 1
ATOM 1352 C CA . ILE A 1 179 ? -10.100 0.480 4.412 1.00 86.69 179 ILE A CA 1
ATOM 1353 C C . ILE A 1 179 ? -9.470 1.863 4.301 1.00 86.69 179 ILE A C 1
ATOM 1355 O O . ILE A 1 179 ? -10.164 2.882 4.313 1.00 86.69 179 ILE A O 1
ATOM 1359 N N . VAL A 1 180 ? -8.155 1.881 4.116 1.00 84.81 180 VAL A N 1
ATOM 1360 C CA . VAL A 1 180 ? -7.406 3.079 3.755 1.00 84.81 180 VAL A CA 1
ATOM 1361 C C . VAL A 1 180 ? -7.119 3.040 2.266 1.00 84.81 180 VAL A C 1
ATOM 1363 O O . VAL A 1 180 ? -6.544 2.070 1.779 1.00 84.81 180 VAL A O 1
ATOM 1366 N N . THR A 1 181 ? -7.491 4.100 1.552 1.00 85.81 181 THR A N 1
ATOM 1367 C CA . THR A 1 181 ? -7.266 4.228 0.108 1.00 85.81 181 THR A CA 1
ATOM 1368 C C . THR A 1 181 ? -6.254 5.329 -0.173 1.00 85.81 181 THR A C 1
ATOM 1370 O O . THR A 1 181 ? -6.390 6.442 0.333 1.00 85.81 181 THR A O 1
ATOM 1373 N N . PHE A 1 182 ? -5.278 5.051 -1.032 1.00 83.44 182 PHE A N 1
ATOM 1374 C CA . PHE A 1 182 ? -4.298 6.034 -1.493 1.00 83.44 182 PHE A CA 1
ATOM 1375 C C . PHE A 1 182 ? -3.935 5.793 -2.958 1.00 83.44 182 PHE A C 1
ATOM 1377 O O . PHE A 1 182 ? -4.072 4.689 -3.479 1.00 83.44 182 PHE A O 1
ATOM 1384 N N . THR A 1 183 ? -3.472 6.830 -3.650 1.00 86.38 183 THR A N 1
ATOM 1385 C CA . THR A 1 183 ? -2.963 6.684 -5.018 1.00 86.38 183 THR A CA 1
ATOM 1386 C C . THR A 1 183 ? -1.459 6.460 -4.978 1.00 86.38 183 THR A C 1
ATOM 1388 O O . THR A 1 183 ? -0.723 7.311 -4.484 1.00 86.38 183 THR A O 1
ATOM 1391 N N . LEU A 1 184 ? -1.017 5.341 -5.548 1.00 85.81 184 LEU A N 1
ATOM 1392 C CA . LEU A 1 184 ? 0.378 5.061 -5.855 1.00 85.81 184 LEU A CA 1
ATOM 1393 C C . LEU A 1 184 ? 0.657 5.479 -7.297 1.00 85.81 184 LEU A C 1
ATOM 1395 O O . LEU A 1 184 ? 0.040 4.955 -8.226 1.00 85.81 184 LEU A O 1
ATOM 1399 N N . ARG A 1 185 ? 1.608 6.393 -7.488 1.00 87.50 185 ARG A N 1
ATOM 1400 C CA . ARG A 1 185 ? 2.215 6.689 -8.791 1.00 87.50 185 ARG A CA 1
ATOM 1401 C C . ARG A 1 185 ? 3.682 6.304 -8.719 1.00 87.50 185 ARG A C 1
ATOM 1403 O O . ARG A 1 185 ? 4.387 6.885 -7.907 1.00 87.50 185 ARG A O 1
ATOM 1410 N N . ALA A 1 186 ? 4.103 5.383 -9.578 1.00 85.44 186 ALA A N 1
ATOM 1411 C CA . ALA A 1 186 ? 5.494 4.985 -9.747 1.00 85.44 186 ALA A CA 1
ATOM 1412 C C . ALA A 1 186 ? 5.951 5.337 -11.169 1.00 85.44 186 ALA A C 1
ATOM 1414 O O . ALA A 1 186 ? 5.245 5.052 -12.142 1.00 85.44 186 ALA A O 1
ATOM 1415 N N . GLU A 1 187 ? 7.112 5.979 -11.291 1.00 86.94 187 GLU A N 1
ATOM 1416 C CA . GLU A 1 187 ? 7.617 6.521 -12.555 1.00 86.94 187 GLU A CA 1
ATOM 1417 C C . GLU A 1 187 ? 9.134 6.351 -12.664 1.00 86.94 187 GLU A C 1
ATOM 1419 O O . GLU A 1 187 ? 9.889 6.947 -11.901 1.00 86.94 187 GLU A O 1
ATOM 1424 N N . ALA A 1 188 ? 9.577 5.565 -13.646 1.00 83.12 188 ALA A N 1
ATOM 1425 C CA . ALA A 1 188 ? 10.990 5.374 -13.955 1.00 83.12 188 ALA A CA 1
ATOM 1426 C C . ALA A 1 188 ? 11.339 6.089 -15.268 1.00 83.12 188 ALA A C 1
ATOM 1428 O O . ALA A 1 188 ? 10.770 5.799 -16.325 1.00 83.12 188 ALA A O 1
ATOM 1429 N N . ILE A 1 189 ? 12.286 7.027 -15.186 1.00 84.94 189 ILE A N 1
ATOM 1430 C CA . ILE A 1 189 ? 12.749 7.868 -16.294 1.00 84.94 189 ILE A CA 1
ATOM 1431 C C . ILE A 1 189 ? 14.209 7.531 -16.601 1.00 84.94 189 ILE A C 1
ATOM 1433 O O . ILE A 1 189 ? 15.080 7.704 -15.752 1.00 84.94 189 ILE A O 1
ATOM 1437 N N . GLN A 1 190 ? 14.475 7.095 -17.828 1.00 82.62 190 GLN A N 1
ATOM 1438 C CA . GLN A 1 190 ? 15.822 6.975 -18.375 1.00 82.62 190 GLN A CA 1
ATOM 1439 C C . GLN A 1 190 ? 16.084 8.184 -19.277 1.00 82.62 190 GLN A C 1
ATOM 1441 O O . GLN A 1 190 ? 15.418 8.333 -20.307 1.00 82.62 190 GLN A O 1
ATOM 1446 N N . SER A 1 191 ? 17.044 9.023 -18.883 1.00 79.38 191 SER A N 1
ATOM 1447 C CA . SER A 1 191 ? 17.521 10.174 -19.657 1.00 79.38 191 SER A CA 1
ATOM 1448 C C . SER A 1 191 ? 18.596 9.830 -20.686 1.00 79.38 191 SER A C 1
ATOM 1450 O O . SER A 1 191 ? 19.230 8.752 -20.587 1.00 79.38 191 SER A O 1
#

Sequence (191 aa):
MVVETKVKVGGLWRIIGAPEVKYSGSWRAIQTIQVKKAGVWETVFEIAGSPLNATNTIVQSEVFSGAVHSGVYFNSDGTMDEVGPGLTDLTFLGLDQVGNDHTGEWYDDSPTGSQWEIRCASMVSGTWSGQAASVGIWIDLSGNRLWRVTRLAGKTYTPGTIVAIGNMEIREVADIGNIVTFTLRAEAIQS

pLDDT: mean 75.33, std 14.96, range [40.72, 94.25]

Solvent-accessible surface area (backbone atoms only — not comparable to full-atom values): 11055 Å² total; per-residue (Å²): 133,88,78,79,46,65,48,78,57,96,88,38,82,41,78,62,89,77,55,68,45,78,56,98,91,40,80,40,80,55,60,67,42,72,46,79,55,98,88,41,79,42,80,67,46,64,50,91,76,65,69,70,86,53,74,48,71,40,78,38,60,42,87,50,101,47,31,13,46,6,29,39,32,37,39,35,87,68,50,74,45,78,52,56,99,76,64,72,76,70,74,76,72,81,71,88,77,71,94,60,68,45,34,25,49,50,75,51,95,61,72,72,67,38,60,27,31,37,24,32,62,38,75,79,40,66,62,51,53,41,86,68,35,31,71,63,40,78,35,76,21,24,24,36,36,32,44,36,24,37,30,55,37,53,98,90,45,76,66,46,76,47,60,32,28,29,35,32,35,40,30,37,70,90,41,80,83,57,68,38,69,34,43,45,36,20,32,8,54,41,124

Radius of gyration: 20.59 Å; Cα contacts (8 Å, |Δi|>4): 424; chains: 1; bounding box: 50×43×68 Å

Foldseek 3Di:
DDQFDWDQDPNDTDTDQWDWDQDPNDIDTDQWDWDQDPNDIDTRDGHPQRQPPDQPAFEDWDDDPWKTKFWWKQALARDIDGDDDPVPPVVPQPPPPPDAKAWEKDWDPQQQFHQKWKAQQFWPDDAHDDPRNDHPDIDRPSTMMIGMTMDTDDDPHDWDKDKTKTWMWMDGNVCPPDIRTHIYIIMYGYD

Organism: NCBI:txid412755

Nearest PDB structures (foldseek):
  7djl-assembly2_A  TM=3.701E-01  e=1.151E-01  Arabidopsis thaliana
  7aml-assembly1_D  TM=2.155E-01  e=2.760E-01  Danio rerio
  8r2d-assembly1_D  TM=2.600E-01  e=1.504E+00  Homo sapiens
  5cyl-assembly3_C  TM=2.264E-01  e=6.622E-01  Pseudomonas aeruginosa
  4lzk-assembly1_C  TM=2.325E-01  e=1.504E+00  Burkholderia cenocepacia J2315